Protein AF-A0A812R8C1-F1 (afdb_monomer)

Secondary structure (DSSP, 8-state):
----PPP--GGGTTSGGGTTS-----PPPP---PPPPPP-----PPPP-TT------------PPPHHHHHHHHHHHHH-TTGGG-SSS-SSHHHHHHHHHHHHHHHTSHHHHHHHHHH-GGGGGS-HHHHHHHHHHHHHHH-HHHHHHHHHH-GGGGGS-HHHHHHHHHHHHHHHHHHHHHHH-HHHHHHHHHHHHHHHHHHHHHHHHHTS-------------

Mean predicted aligned error: 15.89 Å

Organism: NCBI:txid878477

Solvent-accessible surface area (backbone atoms only — not comparable to full-atom values): 13822 Å² total; per-residue (Å²): 138,84,84,81,80,77,79,86,64,77,72,71,70,68,56,72,80,63,66,86,80,65,94,74,91,76,86,81,82,84,79,91,76,84,90,77,86,79,81,86,78,80,79,80,77,78,82,80,77,87,84,71,82,78,79,84,68,80,68,85,68,73,73,74,75,49,73,57,51,51,51,50,50,49,53,43,48,74,77,38,74,57,41,67,72,41,92,66,39,37,68,48,70,66,45,47,47,50,28,47,51,29,44,7,62,51,37,74,34,58,71,46,20,43,52,36,38,76,77,37,61,71,62,63,45,49,54,36,70,53,34,43,46,16,41,50,45,39,24,73,77,60,35,60,70,54,28,34,53,39,33,66,44,27,44,69,60,42,74,45,54,44,71,58,47,74,77,38,49,85,57,49,58,62,48,25,55,51,48,26,52,32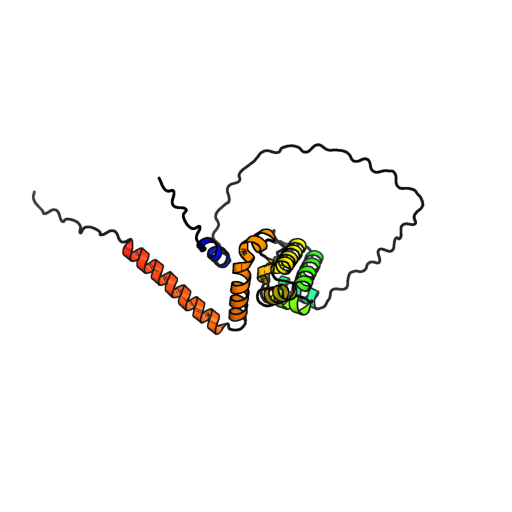,71,78,31,58,70,57,39,53,51,50,51,50,51,51,49,50,51,52,53,48,50,52,50,50,51,60,58,70,64,52,69,83,72,68,72,80,78,78,78,68,92,80,134

Sequence (225 aa):
MQRTRRPAGIAGLLVIVAVTIKGAGCGFSSLSGPAAGFGHERARWPPCRAGIPCRSSISEVTASWSEAERKALELLEEKQPAWRRSYLGPKTEEDVQETFRAIASAAGGEEQGLNAIERNLALMVFLPKQIAASSEALSAELGPDVALDVIRKNPGVLTVPPASIKENVGAIVPIANVVGFFADNPLFAQGLFAVLGLAVTYAVVVASWLERPSRSPPFLCSLAG

Foldseek 3Di:
DDDDDDPPDPVVPVVVVVPPPDDDDDDDDDDDDDDDDDDDDDDDDDDDDPDDPDPPPPPPCPVPQDPLLVVLVVVCCVVPVCQCVDPFADVDSVQSSLLLVLQQVLLVHSVLSSVLCVVPVCSRRDGSVLLNLQSVLLCVVPNNVLSNLLCSLHVCSSVDGSVVCVVQVVPSSVVSVVSSVCVVPVVVVVVVCVVVVVVVVVVVVVVVVVPPPPPDPPPPPDDDD

Structure (mmCIF, N/CA/C/O backbone):
data_AF-A0A812R8C1-F1
#
_entry.id   AF-A0A812R8C1-F1
#
loop_
_atom_site.group_PDB
_atom_site.id
_atom_site.type_symbol
_atom_site.label_atom_id
_atom_site.label_alt_id
_atom_site.label_comp_id
_atom_site.label_asym_id
_atom_site.label_entity_id
_atom_site.label_seq_id
_atom_site.pdbx_PDB_ins_code
_atom_site.Cartn_x
_atom_site.Cartn_y
_atom_site.Cartn_z
_atom_site.occupancy
_atom_site.B_iso_or_equiv
_atom_site.auth_seq_id
_atom_site.auth_comp_id
_atom_site.auth_asym_id
_atom_site.auth_atom_id
_atom_site.pdbx_PDB_model_num
ATOM 1 N N . MET A 1 1 ? 18.480 -12.452 -44.849 1.00 46.97 1 MET A N 1
ATOM 2 C CA . MET A 1 1 ? 18.849 -11.556 -43.729 1.00 46.97 1 MET A CA 1
ATOM 3 C C . MET A 1 1 ? 17.806 -11.689 -42.625 1.00 46.97 1 MET A C 1
ATOM 5 O O . MET A 1 1 ? 16.736 -11.107 -42.734 1.00 46.97 1 MET A O 1
ATOM 9 N N . GLN A 1 2 ? 18.064 -12.519 -41.613 1.00 40.53 2 GLN A N 1
ATOM 10 C CA . GLN A 1 2 ? 17.144 -12.735 -40.491 1.00 40.53 2 GLN A CA 1
ATOM 11 C C . GLN A 1 2 ? 17.448 -11.729 -39.373 1.00 40.53 2 GLN A C 1
ATOM 13 O O . GLN A 1 2 ? 18.561 -11.690 -38.856 1.00 40.53 2 GLN A O 1
ATOM 18 N N . ARG A 1 3 ? 16.464 -10.893 -39.014 1.00 42.97 3 ARG A N 1
ATOM 19 C CA . ARG A 1 3 ? 16.531 -10.020 -37.834 1.00 42.97 3 ARG A CA 1
ATOM 20 C C . ARG A 1 3 ? 16.150 -10.832 -36.599 1.00 42.97 3 ARG A C 1
ATOM 22 O O . ARG A 1 3 ? 14.978 -11.127 -36.382 1.00 42.97 3 ARG A O 1
ATOM 29 N N . THR A 1 4 ? 17.140 -11.167 -35.785 1.00 45.03 4 THR A N 1
ATOM 30 C CA . THR A 1 4 ? 16.961 -11.708 -34.435 1.00 45.03 4 THR A CA 1
ATOM 31 C C . THR A 1 4 ? 16.298 -10.659 -33.538 1.00 45.03 4 THR A C 1
ATOM 33 O O . THR A 1 4 ? 16.897 -9.622 -33.244 1.00 45.03 4 THR A O 1
ATOM 36 N N . ARG A 1 5 ? 15.056 -10.911 -33.104 1.00 45.88 5 ARG A N 1
ATOM 37 C CA . ARG A 1 5 ? 14.399 -10.144 -32.035 1.00 45.88 5 ARG A CA 1
ATOM 38 C C . ARG A 1 5 ? 15.080 -10.489 -30.708 1.00 45.88 5 ARG A C 1
ATOM 40 O O . ARG A 1 5 ? 15.114 -11.654 -30.325 1.00 45.88 5 ARG A O 1
ATOM 47 N N . ARG A 1 6 ? 15.640 -9.486 -30.027 1.00 42.09 6 ARG A N 1
ATOM 48 C CA . ARG A 1 6 ? 16.156 -9.637 -28.659 1.00 42.09 6 ARG A CA 1
ATOM 49 C C . ARG A 1 6 ? 14.970 -9.776 -27.691 1.00 42.09 6 ARG A C 1
ATOM 51 O O . ARG A 1 6 ? 14.030 -8.992 -27.821 1.00 42.09 6 ARG A O 1
ATOM 58 N N . PRO A 1 7 ? 14.995 -10.717 -26.735 1.00 44.78 7 PRO A N 1
ATOM 59 C CA . PRO A 1 7 ? 14.014 -10.743 -25.660 1.00 44.78 7 PRO A CA 1
ATOM 60 C C . PRO A 1 7 ? 14.230 -9.515 -24.767 1.00 44.78 7 PRO A C 1
ATOM 62 O O . PRO A 1 7 ? 15.323 -9.306 -24.239 1.00 44.78 7 PRO A O 1
ATOM 65 N N . ALA A 1 8 ? 13.198 -8.680 -24.631 1.00 45.84 8 ALA A N 1
ATOM 66 C CA . ALA A 1 8 ? 13.145 -7.645 -23.608 1.00 45.84 8 ALA A CA 1
ATOM 67 C C . ALA A 1 8 ? 13.080 -8.359 -22.252 1.00 45.84 8 ALA A C 1
ATOM 69 O O . ALA A 1 8 ? 12.063 -8.939 -21.881 1.00 45.84 8 ALA A O 1
ATOM 70 N N . GLY A 1 9 ? 14.233 -8.432 -21.593 1.00 39.22 9 GLY A N 1
ATOM 71 C CA . GLY A 1 9 ? 14.413 -9.165 -20.354 1.00 39.22 9 GLY A CA 1
ATOM 72 C C . GLY A 1 9 ? 13.639 -8.541 -19.198 1.00 39.22 9 GLY A C 1
ATOM 73 O O . GLY A 1 9 ? 13.629 -7.328 -19.007 1.00 39.22 9 GLY A O 1
ATOM 74 N N . ILE A 1 10 ? 13.105 -9.432 -18.371 1.00 46.28 10 ILE A N 1
ATOM 75 C CA . ILE A 1 10 ? 12.463 -9.268 -17.055 1.00 46.28 10 ILE A CA 1
ATOM 76 C C . ILE A 1 10 ? 13.321 -8.459 -16.041 1.00 46.28 10 ILE A C 1
ATOM 78 O O . ILE A 1 10 ? 12.876 -8.137 -14.943 1.00 46.28 10 ILE A O 1
ATOM 82 N N . ALA A 1 11 ? 14.533 -8.044 -16.419 1.00 39.81 11 ALA A N 1
ATOM 83 C CA . ALA A 1 11 ? 15.466 -7.265 -15.607 1.00 39.81 11 ALA A CA 1
ATOM 84 C C . ALA A 1 11 ? 14.960 -5.860 -15.211 1.00 39.81 11 ALA A C 1
ATOM 86 O O . ALA A 1 11 ? 15.475 -5.284 -14.258 1.00 39.81 11 ALA A O 1
ATOM 87 N N . GLY A 1 12 ? 13.948 -5.311 -15.893 1.00 37.03 12 GLY A N 1
ATOM 88 C CA . GLY A 1 12 ? 13.380 -4.001 -15.547 1.00 37.03 12 GLY A CA 1
ATOM 89 C C . GLY A 1 12 ? 12.518 -3.990 -14.278 1.00 37.03 12 GLY A C 1
ATOM 90 O O . GLY A 1 12 ? 12.415 -2.954 -13.626 1.00 37.03 12 GLY A O 1
ATOM 91 N N . LEU A 1 13 ? 11.924 -5.126 -13.889 1.00 39.66 13 LEU A N 1
ATOM 92 C CA . LEU A 1 13 ? 10.926 -5.149 -12.810 1.00 39.66 13 LEU A CA 1
ATOM 93 C C . LEU A 1 13 ? 11.549 -5.2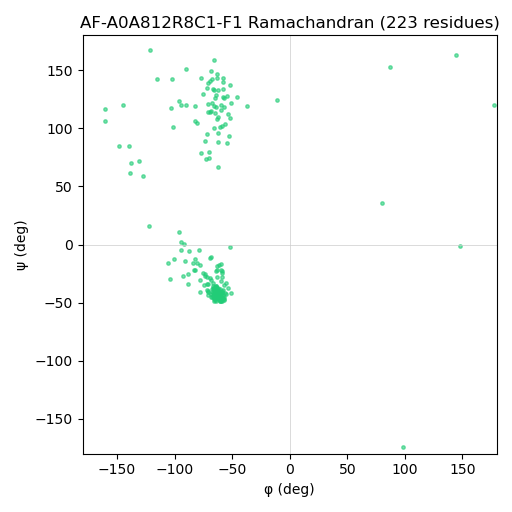08 -11.401 1.00 39.66 13 LEU A C 1
ATOM 95 O O . LEU A 1 13 ? 10.925 -4.798 -10.427 1.00 39.66 13 LEU A O 1
ATOM 99 N N . LEU A 1 14 ? 12.796 -5.674 -11.282 1.00 39.12 14 LEU A N 1
ATOM 100 C CA . LEU A 1 14 ? 13.490 -5.833 -9.995 1.00 39.12 14 LEU A CA 1
ATOM 101 C C . LEU A 1 14 ? 14.125 -4.536 -9.465 1.00 39.12 14 LEU A C 1
ATOM 103 O O . LEU A 1 14 ? 14.490 -4.469 -8.295 1.00 39.12 14 LEU A O 1
ATOM 107 N N . VAL A 1 15 ? 14.228 -3.488 -10.288 1.00 39.44 15 VAL A N 1
ATOM 108 C CA . VAL A 1 15 ? 14.885 -2.229 -9.892 1.00 39.44 15 VAL A CA 1
ATOM 109 C C . VAL A 1 15 ? 13.951 -1.306 -9.096 1.00 39.44 15 VAL A C 1
ATOM 111 O O . VAL A 1 15 ? 14.429 -0.504 -8.302 1.00 39.44 15 VAL A O 1
ATOM 114 N N . ILE A 1 16 ? 12.626 -1.447 -9.207 1.00 39.81 16 ILE A N 1
ATOM 115 C CA . ILE A 1 16 ? 11.689 -0.528 -8.531 1.00 39.81 16 ILE A CA 1
ATOM 116 C C . ILE A 1 16 ? 11.592 -0.801 -7.016 1.00 39.81 16 ILE A C 1
ATOM 118 O O . ILE A 1 16 ? 11.346 0.120 -6.243 1.00 39.81 16 ILE A O 1
ATOM 122 N N . VAL A 1 17 ? 11.891 -2.020 -6.554 1.00 41.59 17 VAL A N 1
ATOM 123 C CA . VAL A 1 17 ? 11.844 -2.360 -5.115 1.00 41.59 17 VAL A CA 1
ATOM 124 C C . VAL A 1 17 ? 13.106 -1.904 -4.358 1.00 41.59 17 VAL A C 1
ATOM 126 O O . VAL A 1 17 ? 13.082 -1.780 -3.138 1.00 41.59 17 VAL A O 1
ATOM 129 N N . ALA A 1 18 ? 14.201 -1.574 -5.053 1.00 36.69 18 ALA A N 1
ATOM 130 C CA . ALA A 1 18 ? 15.478 -1.221 -4.419 1.00 36.69 18 ALA A CA 1
ATOM 131 C C . ALA A 1 18 ? 15.712 0.294 -4.207 1.00 36.69 18 ALA A C 1
ATOM 133 O O . ALA A 1 18 ? 16.715 0.672 -3.603 1.00 36.69 18 ALA A O 1
ATOM 134 N N . VAL A 1 19 ? 14.823 1.181 -4.676 1.00 35.81 19 VAL A N 1
ATOM 135 C CA . VAL A 1 19 ? 15.092 2.640 -4.725 1.00 35.81 19 VAL A CA 1
ATOM 136 C C . VAL A 1 19 ? 14.573 3.428 -3.507 1.00 35.81 19 VAL A C 1
ATOM 138 O O . VAL A 1 19 ? 14.793 4.630 -3.412 1.00 35.81 19 VAL A O 1
ATOM 141 N N . THR A 1 20 ? 13.980 2.795 -2.492 1.00 39.47 20 THR A N 1
ATOM 142 C CA . THR A 1 20 ? 13.578 3.508 -1.256 1.00 39.47 20 THR A CA 1
ATOM 143 C C . THR A 1 20 ? 14.632 3.512 -0.144 1.00 39.47 20 THR A C 1
ATOM 145 O O . THR A 1 20 ? 14.412 4.142 0.888 1.00 39.47 20 THR A O 1
ATOM 148 N N . ILE A 1 21 ? 15.812 2.907 -0.345 1.00 42.72 21 ILE A N 1
ATOM 149 C CA . ILE A 1 21 ? 16.896 2.901 0.658 1.00 42.72 21 ILE A CA 1
ATOM 150 C C . ILE A 1 21 ? 18.220 3.398 0.059 1.00 42.72 21 ILE A C 1
ATOM 152 O O . ILE A 1 21 ? 19.219 2.687 0.050 1.00 42.72 21 ILE A O 1
ATOM 156 N N . LYS A 1 22 ? 18.247 4.633 -0.454 1.00 35.09 22 LYS A N 1
ATOM 157 C CA . LYS A 1 22 ? 19.387 5.566 -0.312 1.00 35.09 22 LYS A CA 1
ATOM 158 C C . LYS A 1 22 ? 19.109 6.857 -1.065 1.00 35.09 22 LYS A C 1
ATOM 160 O O . LYS A 1 22 ? 18.990 6.863 -2.285 1.00 35.09 22 LYS A O 1
ATOM 165 N N . GLY A 1 23 ? 19.092 7.965 -0.331 1.00 43.88 23 GLY A N 1
ATOM 166 C CA . GLY A 1 23 ? 19.229 9.283 -0.927 1.00 43.88 23 GLY A CA 1
ATOM 167 C C . GLY A 1 23 ? 20.541 9.393 -1.704 1.00 43.88 23 GLY A C 1
ATOM 168 O O . GLY A 1 23 ? 21.614 9.130 -1.167 1.00 43.88 23 GLY A O 1
ATOM 169 N N . ALA A 1 24 ? 20.438 9.798 -2.962 1.00 35.78 24 ALA A N 1
ATOM 170 C CA . ALA A 1 24 ? 21.477 10.489 -3.710 1.00 35.78 24 ALA A CA 1
ATOM 171 C C . ALA A 1 24 ? 20.779 11.169 -4.890 1.00 35.78 24 ALA A C 1
ATOM 173 O O . ALA A 1 24 ? 20.137 10.512 -5.707 1.00 35.78 24 ALA A O 1
ATOM 174 N N . GLY A 1 25 ? 20.834 12.498 -4.920 1.00 44.50 25 GLY A N 1
ATOM 175 C CA . GLY A 1 25 ? 20.201 13.289 -5.959 1.00 44.50 25 GLY A CA 1
ATOM 176 C C . GLY A 1 25 ? 20.786 13.004 -7.338 1.00 44.50 25 GLY A C 1
ATOM 177 O O . GLY A 1 25 ? 21.983 12.782 -7.486 1.00 44.50 25 GLY A O 1
ATOM 178 N N . CYS A 1 26 ? 19.925 13.084 -8.344 1.00 35.12 26 CYS A N 1
ATOM 179 C CA . CYS A 1 26 ? 20.290 13.422 -9.712 1.00 35.12 26 CYS A CA 1
ATOM 180 C C . CYS A 1 26 ? 19.130 14.239 -10.288 1.00 35.12 26 CYS A C 1
ATOM 182 O O . CYS A 1 26 ? 17.982 13.796 -10.292 1.00 35.12 26 CYS A O 1
ATOM 184 N N . GLY A 1 27 ? 19.438 15.475 -10.683 1.00 36.31 27 GLY A N 1
ATOM 185 C CA . GLY A 1 27 ? 18.482 16.433 -11.217 1.00 36.31 27 GLY A CA 1
ATOM 186 C C . GLY A 1 27 ? 17.912 15.973 -12.554 1.00 36.31 27 GLY A C 1
ATOM 187 O O . GLY A 1 27 ? 18.648 15.567 -13.451 1.00 36.31 27 GLY A O 1
ATOM 188 N N . PHE A 1 28 ? 16.592 16.065 -12.678 1.00 36.72 28 PHE A N 1
ATOM 189 C CA . PHE A 1 28 ? 15.897 15.885 -13.942 1.00 36.72 28 PHE A CA 1
ATOM 190 C C . PHE A 1 28 ? 15.953 17.194 -14.732 1.00 36.72 28 PHE A C 1
ATOM 192 O O . PHE A 1 28 ? 15.478 18.236 -14.278 1.00 36.72 28 PHE A O 1
ATOM 199 N N . SER A 1 29 ? 16.565 17.139 -15.912 1.00 33.97 29 SER A N 1
ATOM 200 C CA . SER A 1 29 ? 16.580 18.232 -16.876 1.00 33.97 29 SER A CA 1
ATOM 201 C C . SER A 1 29 ? 15.166 18.510 -17.387 1.00 33.97 29 SER A C 1
ATOM 203 O O . SER A 1 29 ? 14.476 17.617 -17.875 1.00 33.97 29 SER A O 1
ATOM 205 N N . SER A 1 30 ? 14.760 19.773 -17.270 1.00 36.16 30 SER A N 1
ATOM 206 C CA . SER A 1 30 ? 13.519 20.321 -17.811 1.00 36.16 30 SER A CA 1
ATOM 207 C C . SER A 1 30 ? 13.547 20.288 -19.342 1.00 36.16 30 SER A C 1
ATOM 209 O O . SER A 1 30 ? 14.409 20.913 -19.961 1.00 36.16 30 SER A O 1
ATOM 211 N N . LEU A 1 31 ? 12.606 19.562 -19.948 1.00 39.97 31 LEU A N 1
ATOM 212 C CA . LEU A 1 31 ? 12.279 19.656 -21.368 1.00 39.97 31 LEU A CA 1
ATOM 213 C C . LEU A 1 31 ? 11.010 20.496 -21.510 1.00 39.97 31 LEU A C 1
ATOM 215 O O . LEU A 1 31 ? 9.895 20.033 -21.279 1.00 39.97 31 LEU A O 1
ATOM 219 N N . SER A 1 32 ? 11.217 21.755 -21.880 1.00 45.50 32 SER A N 1
ATOM 220 C CA . SER A 1 32 ? 10.190 22.718 -22.259 1.00 45.50 32 SER A CA 1
ATOM 221 C C . SER A 1 32 ? 9.599 22.329 -23.619 1.00 45.50 32 SER A C 1
ATOM 223 O O . SER A 1 32 ? 10.294 22.378 -24.633 1.00 45.50 32 SER A O 1
ATOM 225 N N . GLY A 1 33 ? 8.318 21.959 -23.647 1.00 36.09 33 GLY A N 1
ATOM 226 C CA . GLY A 1 33 ? 7.522 21.769 -24.865 1.00 36.09 33 GLY A CA 1
ATOM 227 C C . GLY A 1 33 ? 6.381 22.796 -24.942 1.00 36.09 33 GLY A C 1
ATOM 228 O O . GLY A 1 33 ? 5.830 23.147 -23.898 1.00 36.09 33 GLY A O 1
ATOM 229 N N . PRO A 1 34 ? 6.047 23.320 -26.138 1.00 46.91 34 PRO A N 1
ATOM 230 C CA . PRO A 1 34 ? 5.280 24.554 -26.300 1.00 46.91 34 PRO A CA 1
ATOM 231 C C . PRO A 1 34 ? 3.775 24.397 -26.051 1.00 46.91 34 PRO A C 1
ATOM 233 O O . PRO A 1 34 ? 3.146 23.412 -26.433 1.00 46.91 34 PRO A O 1
ATOM 236 N N . ALA A 1 35 ? 3.209 25.446 -25.454 1.00 48.06 35 ALA A N 1
ATOM 237 C CA . ALA A 1 35 ? 1.788 25.647 -25.228 1.00 48.06 35 ALA A CA 1
ATOM 238 C C . ALA A 1 35 ? 1.017 25.769 -26.555 1.00 48.06 35 ALA A C 1
ATOM 240 O O . ALA A 1 35 ? 1.223 26.713 -27.318 1.00 48.06 35 ALA A O 1
ATOM 241 N N . ALA A 1 36 ? 0.090 24.840 -26.794 1.00 45.22 36 ALA A N 1
ATOM 242 C CA . ALA A 1 36 ? -0.957 24.970 -27.801 1.00 45.22 36 ALA A CA 1
ATOM 243 C C . ALA A 1 36 ? -2.272 25.317 -27.089 1.00 45.22 36 ALA A C 1
ATOM 245 O O . ALA A 1 36 ? -2.746 24.578 -26.226 1.00 45.22 36 ALA A O 1
ATOM 246 N N . GLY A 1 37 ? -2.803 26.498 -27.410 1.00 48.97 37 GLY A N 1
ATOM 247 C CA . GLY A 1 37 ? -3.972 27.088 -26.773 1.00 48.97 37 GLY A CA 1
ATOM 248 C C . GLY A 1 37 ? -5.259 26.315 -27.044 1.00 48.97 37 GLY A C 1
ATOM 249 O O . GLY A 1 37 ? -5.574 25.987 -28.186 1.00 48.97 37 GLY A O 1
ATOM 250 N N . PHE A 1 38 ? -6.027 26.089 -25.981 1.00 43.53 38 PHE A N 1
ATOM 251 C CA . PHE A 1 38 ? -7.409 25.637 -26.065 1.00 43.53 38 PHE A CA 1
ATOM 252 C C . PHE A 1 38 ? -8.351 26.835 -25.960 1.00 43.53 38 PHE A C 1
ATOM 254 O O . PHE A 1 38 ? -8.288 27.628 -25.019 1.00 43.53 38 PHE A O 1
ATOM 261 N N . GLY A 1 39 ? -9.196 26.971 -26.981 1.00 43.31 39 GLY A N 1
ATOM 262 C CA . GLY A 1 39 ? -10.194 28.019 -27.114 1.00 43.31 39 GLY A CA 1
ATOM 263 C C . GLY A 1 39 ? -11.240 27.965 -26.005 1.00 43.31 39 GLY A C 1
ATOM 264 O O . GLY A 1 39 ? -11.798 26.919 -25.683 1.00 43.31 39 GLY A O 1
ATOM 265 N N . HIS A 1 40 ? -11.510 29.135 -25.437 1.00 45.03 40 HIS A N 1
ATOM 266 C CA . HIS A 1 40 ? -12.571 29.375 -24.471 1.00 45.03 40 HIS A CA 1
ATOM 267 C C . HIS A 1 40 ? -13.939 29.360 -25.177 1.00 45.03 40 HIS A C 1
ATOM 269 O O . HIS A 1 40 ? -14.444 30.399 -25.608 1.00 45.03 40 HIS A O 1
ATOM 275 N N . GLU A 1 41 ? -14.567 28.190 -25.275 1.00 47.06 41 GLU A N 1
ATOM 276 C CA . GLU A 1 41 ? -15.988 28.088 -25.610 1.00 47.06 41 GLU A CA 1
ATOM 277 C C . GLU A 1 41 ? -16.820 28.360 -24.349 1.00 47.06 41 GLU A C 1
ATOM 279 O O . GLU A 1 41 ? -16.887 27.569 -23.408 1.00 47.06 41 GLU A O 1
ATOM 284 N N . ARG A 1 42 ? -17.413 29.557 -24.292 1.00 44.12 42 ARG A N 1
ATOM 285 C CA . ARG A 1 42 ? -18.317 29.979 -23.218 1.00 44.12 42 ARG A CA 1
ATOM 286 C C . ARG A 1 42 ? -19.640 29.224 -23.349 1.00 44.12 42 ARG A C 1
ATOM 288 O O . ARG A 1 42 ? -20.539 29.675 -24.058 1.00 44.12 42 ARG A O 1
ATOM 295 N N . ALA A 1 43 ? -19.783 28.118 -22.627 1.00 49.12 43 ALA A N 1
ATOM 296 C CA . ALA A 1 43 ? -21.083 27.502 -22.395 1.00 49.12 43 ALA A CA 1
ATOM 297 C C . ALA A 1 43 ? -21.971 28.476 -21.594 1.00 49.12 43 ALA A C 1
ATOM 299 O O . ALA A 1 43 ? -21.732 28.748 -20.416 1.00 49.12 43 ALA A O 1
ATOM 300 N N . ARG A 1 44 ? -22.982 29.049 -22.258 1.00 47.97 44 ARG A N 1
ATOM 301 C CA . ARG A 1 44 ? -24.066 29.791 -21.604 1.00 47.97 44 ARG A CA 1
ATOM 302 C C . ARG A 1 44 ? -24.929 28.795 -20.836 1.00 47.97 44 ARG A C 1
ATOM 304 O O . ARG A 1 44 ? -25.607 27.972 -21.443 1.00 47.97 44 ARG A O 1
ATOM 311 N N . TRP A 1 45 ? -24.924 28.902 -19.514 1.00 54.19 45 TRP A N 1
ATOM 312 C CA . TRP A 1 45 ? -25.885 28.211 -18.662 1.00 54.19 45 TRP A CA 1
ATOM 313 C C . TRP A 1 45 ? -27.280 28.838 -18.823 1.00 54.19 45 TRP A C 1
ATOM 315 O O . TRP A 1 45 ? -27.385 30.066 -18.910 1.00 54.19 45 TRP A O 1
ATOM 325 N N . PRO A 1 46 ? -28.357 28.035 -18.872 1.00 62.66 46 PRO A N 1
ATOM 326 C CA . PRO A 1 46 ? -29.715 28.561 -18.857 1.00 62.66 46 PRO A CA 1
ATOM 327 C C . PRO A 1 46 ? -30.036 29.192 -17.488 1.00 62.66 46 PRO A C 1
ATOM 329 O O . PRO A 1 46 ? -29.510 28.745 -16.466 1.00 62.66 46 PRO A O 1
ATOM 332 N N . PRO A 1 47 ? -30.898 30.225 -17.437 1.00 60.12 47 PRO A N 1
ATOM 333 C CA . PRO A 1 47 ? -31.291 30.857 -16.184 1.00 60.12 47 PRO A CA 1
ATOM 334 C C . PRO A 1 47 ? -32.058 29.869 -15.296 1.00 60.12 47 PRO A C 1
ATOM 336 O O . PRO A 1 47 ? -33.031 29.246 -15.726 1.00 60.12 47 PRO A O 1
ATOM 339 N N . CYS A 1 48 ? -31.616 29.740 -14.045 1.00 48.34 48 CYS A N 1
ATOM 340 C CA . CYS A 1 48 ? -32.276 28.935 -13.025 1.00 48.34 48 CYS A CA 1
ATOM 341 C C . CYS A 1 48 ? -33.728 29.396 -12.835 1.00 48.34 48 CYS A C 1
ATOM 343 O O . CYS A 1 48 ? -34.003 30.571 -12.587 1.00 48.34 48 CYS A O 1
ATOM 345 N N . ARG A 1 49 ? -34.665 28.452 -12.948 1.00 52.78 49 ARG A N 1
ATOM 346 C CA . ARG A 1 49 ? -36.097 28.670 -12.729 1.00 52.78 49 ARG A CA 1
ATOM 347 C C . ARG A 1 49 ? -36.329 28.952 -11.241 1.00 52.78 49 ARG A C 1
ATOM 349 O O . ARG A 1 49 ? -36.094 28.084 -10.403 1.00 52.78 49 ARG A O 1
ATOM 356 N N . ALA A 1 50 ? -36.775 30.164 -10.921 1.00 56.62 50 ALA A N 1
ATOM 357 C CA . ALA A 1 50 ? -37.192 30.546 -9.577 1.00 56.62 50 ALA A CA 1
ATOM 358 C C . ALA A 1 50 ? -38.359 29.652 -9.123 1.00 56.62 50 ALA A C 1
ATOM 360 O O . ALA A 1 50 ? -39.396 29.623 -9.784 1.00 56.62 50 ALA A O 1
ATOM 361 N N . GLY A 1 51 ? -38.188 28.907 -8.025 1.00 58.16 51 GLY A N 1
ATOM 362 C CA . GLY A 1 51 ? -39.305 28.187 -7.400 1.00 58.16 51 GLY A CA 1
ATOM 363 C C . GLY A 1 51 ? -39.000 26.865 -6.695 1.00 58.16 51 GLY A C 1
ATOM 364 O O . GLY A 1 51 ? -39.926 26.284 -6.141 1.00 58.16 51 GLY A O 1
ATOM 365 N N . ILE A 1 52 ? -37.757 26.374 -6.673 1.00 56.06 52 ILE A N 1
ATOM 366 C CA . ILE A 1 52 ? -37.415 25.197 -5.859 1.00 56.06 52 ILE A CA 1
ATOM 367 C C . ILE A 1 52 ? -36.866 25.694 -4.517 1.00 56.06 52 ILE A C 1
ATOM 369 O O . ILE A 1 52 ? -35.873 26.425 -4.528 1.00 56.06 52 ILE A O 1
ATOM 373 N N . PRO A 1 53 ? -37.480 25.346 -3.369 1.00 47.38 53 PRO A N 1
ATOM 374 C CA . PRO A 1 53 ? -36.917 25.682 -2.073 1.00 47.38 53 PRO A CA 1
ATOM 375 C C . PRO A 1 53 ? -35.536 25.038 -1.974 1.00 47.38 53 PRO A C 1
ATOM 377 O O . PRO A 1 53 ? -35.401 23.814 -2.017 1.00 47.38 53 PRO A O 1
ATOM 380 N N . CYS A 1 54 ? -34.505 25.879 -1.874 1.00 47.00 54 CYS A N 1
ATOM 381 C CA . CYS A 1 54 ? -33.171 25.458 -1.490 1.00 47.00 54 CYS A CA 1
ATOM 382 C C . CYS A 1 54 ? -33.314 24.669 -0.192 1.00 47.00 54 CYS A C 1
ATOM 384 O O . CYS A 1 54 ? -33.640 25.234 0.851 1.00 47.00 54 CYS A O 1
ATOM 386 N N . ARG A 1 55 ? -33.114 23.352 -0.259 1.00 44.44 55 ARG A N 1
ATOM 387 C CA . ARG A 1 55 ? -33.001 22.502 0.921 1.00 44.44 55 ARG A CA 1
ATOM 388 C C . ARG A 1 55 ? -31.649 22.799 1.564 1.00 44.44 55 ARG A C 1
ATOM 390 O O . ARG A 1 55 ? -30.701 22.032 1.447 1.00 44.44 55 ARG A O 1
ATOM 397 N N . SER A 1 56 ? -31.564 23.959 2.204 1.00 49.19 56 SER A N 1
ATOM 398 C CA . SER A 1 56 ? -30.531 24.341 3.156 1.00 49.19 56 SER A CA 1
ATOM 399 C C . SER A 1 56 ? -30.733 23.521 4.425 1.00 49.19 56 SER A C 1
ATOM 401 O O . SER A 1 56 ? -31.228 23.982 5.445 1.00 49.19 56 SER A O 1
ATOM 403 N N . SER A 1 57 ? -30.364 22.254 4.317 1.00 47.78 57 SER A N 1
ATOM 404 C CA . SER A 1 57 ? -29.981 21.417 5.439 1.00 47.78 57 SER A CA 1
ATOM 405 C C . SER A 1 57 ? -28.780 20.604 4.972 1.00 47.78 57 SER A C 1
ATOM 407 O O . SER A 1 57 ? -28.833 19.378 4.871 1.00 47.78 57 SER A O 1
ATOM 409 N N . ILE A 1 58 ? -27.698 21.311 4.626 1.00 51.56 58 ILE A N 1
ATOM 410 C CA . ILE A 1 58 ? -26.357 20.754 4.795 1.00 51.56 58 ILE A CA 1
ATOM 411 C C . ILE 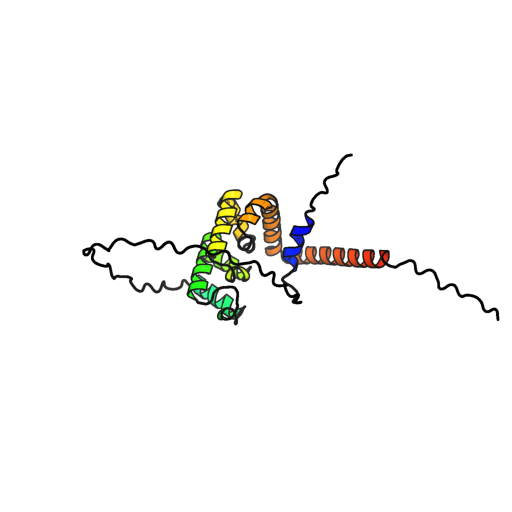A 1 58 ? -26.191 20.732 6.307 1.00 51.56 58 ILE A C 1
ATOM 413 O O . ILE A 1 58 ? -25.699 21.676 6.915 1.00 51.56 58 ILE A O 1
ATOM 417 N N . SER A 1 59 ? -26.782 19.711 6.921 1.00 45.03 59 SER A N 1
ATOM 418 C CA . SER A 1 59 ? -26.470 19.343 8.281 1.00 45.03 59 SER A CA 1
ATOM 419 C C . SER A 1 59 ? -24.960 19.234 8.312 1.00 45.03 59 SER A C 1
ATOM 421 O O . SER A 1 59 ? -24.374 18.506 7.509 1.00 45.03 59 SER A O 1
ATOM 423 N N . GLU A 1 60 ? -24.366 20.028 9.185 1.00 45.25 60 GLU A N 1
ATOM 424 C CA . GLU A 1 60 ? -22.971 20.033 9.580 1.00 45.25 60 GLU A CA 1
ATOM 425 C C . GLU A 1 60 ? -22.669 18.670 10.221 1.00 45.25 60 GLU A C 1
ATOM 427 O O . GLU A 1 60 ? -22.495 18.521 11.424 1.00 45.25 60 GLU A O 1
ATOM 432 N N . VAL A 1 61 ? -22.719 17.618 9.404 1.00 47.78 61 VAL A N 1
ATOM 433 C CA . VAL A 1 61 ? -22.181 16.307 9.712 1.00 47.78 61 VAL A CA 1
ATOM 434 C C . VAL A 1 61 ? -20.693 16.497 9.508 1.00 47.78 61 VAL A C 1
ATOM 436 O O . VAL A 1 61 ? -20.132 16.157 8.470 1.00 47.78 61 VAL A O 1
ATOM 439 N N . THR A 1 62 ? -20.057 17.104 10.506 1.00 51.81 62 THR A N 1
ATOM 440 C CA . THR A 1 62 ? -18.689 16.746 10.844 1.00 51.81 62 THR A CA 1
ATOM 441 C C . THR A 1 62 ? -18.726 15.235 11.015 1.00 51.81 62 THR A C 1
ATOM 443 O O . THR A 1 62 ? -19.180 14.724 12.037 1.00 51.81 62 THR A O 1
ATOM 446 N N . ALA A 1 63 ? -18.428 14.508 9.933 1.00 62.00 63 ALA A N 1
ATOM 447 C CA . ALA A 1 63 ? -18.452 13.058 9.916 1.00 62.00 63 ALA A CA 1
ATOM 448 C C . ALA A 1 63 ? -17.521 12.620 11.037 1.00 62.00 63 ALA A C 1
ATOM 450 O O . ALA A 1 63 ? -16.306 12.802 10.950 1.00 62.00 63 ALA A O 1
ATOM 451 N N . SER A 1 64 ? -18.125 12.182 12.141 1.00 87.00 64 SER A N 1
ATOM 452 C CA . SER A 1 64 ? -17.415 11.888 13.370 1.00 87.00 64 SER A CA 1
ATOM 453 C C . SER A 1 64 ? -16.353 10.861 13.032 1.00 87.00 64 SER A C 1
ATOM 455 O O . SER A 1 64 ? -16.693 9.777 12.560 1.00 87.00 64 SER A O 1
ATOM 457 N N . TRP A 1 65 ? -15.092 11.233 13.228 1.00 93.88 65 TRP A N 1
ATOM 458 C CA . TRP A 1 65 ? -13.966 10.377 12.897 1.00 93.88 65 TRP A CA 1
ATOM 459 C C . TRP A 1 65 ? -14.111 9.023 13.578 1.00 93.88 65 TRP A C 1
ATOM 461 O O . TRP A 1 65 ? -14.289 8.986 14.805 1.00 93.88 65 TRP A O 1
ATOM 471 N N . SER A 1 66 ? -14.005 7.947 12.798 1.00 95.81 66 SER A N 1
ATOM 472 C CA . SER A 1 66 ? -13.953 6.595 13.345 1.00 95.81 66 SER A CA 1
ATOM 473 C C . SER A 1 66 ? -12.673 6.409 14.166 1.00 95.81 66 SER A C 1
ATOM 475 O O . SER A 1 66 ? -11.697 7.151 14.028 1.00 95.81 66 SER A O 1
ATOM 477 N N . GLU A 1 67 ? -12.667 5.430 15.068 1.00 96.88 67 GLU A N 1
ATOM 478 C CA . GLU A 1 67 ? -11.480 5.126 15.873 1.00 96.88 67 GLU A CA 1
ATOM 479 C C . GLU A 1 67 ? -10.287 4.728 14.988 1.00 96.88 67 GLU A C 1
ATOM 481 O O . GLU A 1 67 ? -9.162 5.173 15.221 1.00 96.88 67 GLU A O 1
ATOM 486 N N . ALA A 1 68 ? -10.541 3.970 13.916 1.00 97.75 68 ALA A N 1
ATOM 487 C CA . ALA A 1 68 ? -9.514 3.566 12.964 1.00 97.75 68 ALA A CA 1
ATOM 488 C C . ALA A 1 68 ? -8.966 4.757 12.161 1.00 97.75 68 ALA A C 1
ATOM 490 O O . ALA A 1 68 ? -7.756 4.842 11.955 1.00 97.75 68 ALA A O 1
ATOM 491 N N . GLU A 1 69 ? -9.823 5.712 11.777 1.00 97.75 69 GLU A N 1
ATOM 492 C CA . GLU A 1 69 ? -9.399 6.959 11.125 1.00 97.75 69 GLU A CA 1
ATOM 493 C C . GLU A 1 69 ? -8.461 7.771 12.031 1.00 97.75 69 GLU A C 1
ATOM 495 O O . GLU A 1 69 ? -7.405 8.226 11.586 1.00 97.75 69 GLU A O 1
ATOM 500 N N . ARG A 1 70 ? -8.796 7.906 13.323 1.00 97.75 70 ARG A N 1
ATOM 501 C CA . ARG A 1 70 ? -7.942 8.615 14.296 1.00 97.75 70 ARG A CA 1
ATOM 502 C C . ARG A 1 70 ? -6.596 7.928 14.463 1.00 97.75 70 ARG A C 1
ATOM 504 O O . ARG A 1 70 ? -5.570 8.600 14.459 1.00 97.75 70 ARG A O 1
ATOM 511 N N . LYS A 1 71 ? -6.592 6.598 14.560 1.00 98.12 71 LYS A N 1
ATOM 512 C CA . LYS A 1 71 ? -5.359 5.820 14.697 1.00 98.12 71 LYS A CA 1
ATOM 513 C C . LYS A 1 71 ? -4.489 5.894 13.436 1.00 98.12 71 LYS A C 1
ATOM 515 O O . LYS A 1 71 ? -3.268 5.957 13.538 1.00 98.12 71 LYS A O 1
ATOM 520 N N . ALA A 1 72 ? -5.089 5.947 12.246 1.00 97.75 72 ALA A N 1
ATOM 521 C CA . ALA A 1 72 ? -4.349 6.170 11.004 1.00 97.75 72 ALA A CA 1
ATOM 522 C C . ALA A 1 72 ? -3.682 7.558 10.966 1.00 97.75 72 ALA A C 1
ATOM 524 O O . ALA A 1 72 ? -2.527 7.670 10.551 1.00 97.75 72 ALA A O 1
ATOM 525 N N . LEU A 1 73 ? -4.378 8.602 11.435 1.00 97.62 73 LEU A N 1
ATOM 526 C CA . LEU A 1 73 ? -3.801 9.941 11.585 1.00 97.62 73 LEU A CA 1
ATOM 527 C C . LEU A 1 73 ? -2.663 9.955 12.614 1.00 97.62 73 LEU A C 1
ATOM 529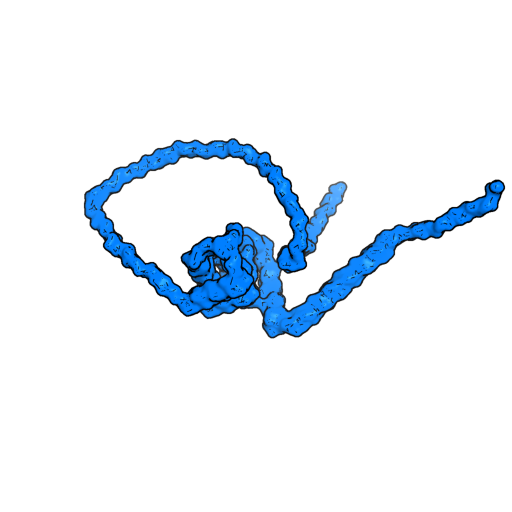 O O . LEU A 1 73 ? -1.598 10.491 12.320 1.00 97.62 73 LEU A O 1
ATOM 533 N N . GLU A 1 74 ? -2.854 9.323 13.773 1.00 97.62 74 GLU A N 1
ATOM 534 C CA . GLU A 1 74 ? -1.827 9.207 14.815 1.00 97.62 74 GLU A CA 1
ATOM 535 C C . GLU A 1 74 ? -0.558 8.523 14.284 1.00 97.62 74 GLU A C 1
ATOM 537 O O . GLU A 1 74 ? 0.543 9.047 14.448 1.00 97.62 74 GLU A O 1
ATOM 542 N N . LEU A 1 75 ? -0.702 7.409 13.555 1.00 97.38 75 LEU A N 1
ATOM 543 C CA . LEU A 1 75 ? 0.419 6.726 12.901 1.00 97.38 75 LEU A CA 1
ATOM 544 C C . LEU A 1 75 ? 1.150 7.638 11.908 1.00 97.38 75 LEU A C 1
ATOM 546 O O . LEU A 1 75 ? 2.381 7.618 11.831 1.00 97.38 75 LEU A O 1
ATOM 550 N N . LEU A 1 76 ? 0.411 8.443 11.141 1.00 96.69 76 LEU A N 1
ATOM 551 C CA . LEU A 1 76 ? 1.005 9.377 10.190 1.00 96.69 76 LEU A CA 1
ATOM 552 C C . LEU A 1 76 ? 1.764 10.505 10.904 1.00 96.69 76 LEU A C 1
ATOM 554 O O . LEU A 1 76 ? 2.862 10.864 10.477 1.00 96.69 76 LEU A O 1
ATOM 558 N N . GLU A 1 77 ? 1.228 11.036 12.002 1.00 96.88 77 GLU A N 1
ATOM 559 C CA . GLU A 1 77 ? 1.893 12.055 12.821 1.00 96.88 77 GLU A CA 1
ATOM 560 C C . GLU A 1 77 ? 3.150 11.519 13.516 1.00 96.88 77 GLU A C 1
ATOM 562 O O . GLU A 1 77 ? 4.184 12.191 13.505 1.00 96.88 77 GLU A O 1
ATOM 567 N N . GLU A 1 78 ? 3.091 10.299 14.053 1.00 97.38 78 GLU A N 1
ATOM 568 C CA . GLU A 1 78 ? 4.212 9.646 14.731 1.00 97.38 78 GLU A CA 1
ATOM 569 C C . GLU A 1 78 ? 5.361 9.347 13.757 1.00 97.38 78 GLU A C 1
ATOM 571 O O . GLU A 1 78 ? 6.527 9.642 14.030 1.00 97.38 78 GLU A O 1
ATOM 576 N N . LYS A 1 79 ? 5.047 8.748 12.603 1.00 96.38 79 LYS A N 1
ATOM 577 C CA . LYS A 1 79 ? 6.063 8.262 11.659 1.00 96.38 79 LYS A CA 1
ATOM 578 C C . LYS A 1 79 ? 6.503 9.317 10.645 1.00 96.38 79 LYS A C 1
ATOM 580 O O . LYS A 1 79 ? 7.613 9.222 10.119 1.00 96.38 79 LYS A O 1
ATOM 585 N N . GLN A 1 80 ? 5.661 10.305 10.341 1.00 94.75 80 GLN A N 1
ATOM 586 C CA . GLN A 1 80 ? 5.937 11.364 9.367 1.00 94.75 80 GLN A CA 1
ATOM 587 C C . GLN A 1 80 ? 5.478 12.738 9.883 1.00 94.75 80 GLN A C 1
ATOM 589 O O . GLN A 1 80 ? 4.589 13.350 9.298 1.00 94.75 80 GLN A O 1
ATOM 594 N N . PRO A 1 81 ? 6.136 13.328 10.896 1.00 94.19 81 PRO A N 1
ATOM 595 C CA . PRO A 1 81 ? 5.697 14.591 11.509 1.00 94.19 81 PRO A CA 1
ATOM 596 C C . PRO A 1 81 ? 5.638 15.784 10.533 1.00 94.19 81 PRO A C 1
ATOM 598 O O . PRO A 1 81 ? 5.011 16.805 10.810 1.00 94.19 81 PRO A O 1
ATOM 601 N N . ALA A 1 82 ? 6.290 15.672 9.371 1.00 94.00 82 ALA A N 1
ATOM 602 C CA . ALA A 1 82 ? 6.277 16.672 8.310 1.00 94.00 82 ALA A CA 1
ATOM 603 C C . ALA A 1 82 ? 5.242 16.400 7.199 1.00 94.00 82 ALA A C 1
ATOM 605 O O . ALA A 1 82 ? 5.297 17.080 6.174 1.00 94.00 82 ALA A O 1
ATOM 606 N N . TRP A 1 83 ? 4.306 15.455 7.363 1.00 94.62 83 TRP A N 1
ATOM 607 C CA . TRP A 1 83 ? 3.352 15.066 6.312 1.00 94.62 83 TRP A CA 1
ATOM 608 C C . TRP A 1 83 ? 2.548 16.262 5.776 1.00 94.62 83 TRP A C 1
ATOM 610 O O . TRP A 1 83 ? 2.497 16.461 4.566 1.00 94.62 83 TRP A O 1
ATOM 620 N N . ARG A 1 84 ? 2.084 17.164 6.657 1.00 95.12 84 ARG A N 1
ATOM 621 C CA . ARG A 1 84 ? 1.375 18.407 6.277 1.00 95.12 84 ARG A CA 1
ATOM 622 C C . ARG A 1 84 ? 2.202 19.336 5.370 1.00 95.12 84 ARG A C 1
ATOM 624 O O . ARG A 1 84 ? 1.652 20.154 4.640 1.00 95.12 84 ARG A O 1
ATOM 631 N N . ARG A 1 85 ? 3.537 19.242 5.425 1.00 93.94 85 ARG A N 1
ATOM 632 C CA . ARG A 1 85 ? 4.478 20.045 4.616 1.00 93.94 85 ARG A CA 1
ATOM 633 C C . ARG A 1 85 ? 5.027 19.290 3.409 1.00 93.94 85 ARG A C 1
ATOM 635 O O . ARG A 1 85 ? 5.655 19.913 2.554 1.00 93.94 85 ARG A O 1
ATOM 642 N N . SER A 1 86 ? 4.836 17.974 3.346 1.00 91.25 86 SER A N 1
ATOM 643 C CA . SER A 1 86 ? 5.299 17.156 2.229 1.00 91.25 86 SER A CA 1
ATOM 644 C C . SER A 1 86 ? 4.680 17.669 0.940 1.00 91.25 86 SER A C 1
ATOM 646 O O . SER A 1 86 ? 3.509 18.024 0.935 1.00 91.25 86 SER A O 1
ATOM 648 N N . TYR A 1 87 ? 5.430 17.717 -0.164 1.00 90.06 87 TYR A N 1
ATOM 649 C CA . TYR A 1 87 ? 4.868 18.080 -1.469 1.00 90.06 87 TYR A CA 1
ATOM 650 C C . TYR A 1 87 ? 3.832 17.047 -1.936 1.00 90.06 87 TYR A C 1
ATOM 652 O O . TYR A 1 87 ? 2.799 17.426 -2.487 1.00 90.06 87 TYR A O 1
ATOM 660 N N . LEU A 1 88 ? 4.082 15.773 -1.630 1.00 88.88 88 LEU A N 1
ATOM 661 C CA . LEU A 1 88 ? 3.247 14.627 -1.978 1.00 88.88 88 LEU A CA 1
ATOM 662 C C . LEU A 1 88 ? 2.434 14.166 -0.763 1.00 88.88 88 LEU A C 1
ATOM 664 O O . LEU A 1 88 ? 2.964 14.144 0.348 1.00 88.88 88 LEU A O 1
ATOM 668 N N . GLY A 1 89 ? 1.190 13.750 -0.985 1.00 90.88 89 GLY A N 1
ATOM 669 C CA . GLY A 1 89 ? 0.303 13.246 0.063 1.00 90.88 89 GLY A CA 1
ATOM 670 C C . GLY A 1 89 ? -0.701 14.275 0.598 1.00 90.88 89 GLY A C 1
ATOM 671 O O . GLY A 1 89 ? -0.809 15.378 0.046 1.00 90.88 89 GLY A O 1
ATOM 672 N N . PRO A 1 90 ? -1.456 13.895 1.643 1.00 95.19 90 PRO A N 1
ATOM 673 C CA . PRO A 1 90 ? -2.538 14.683 2.213 1.00 95.19 90 PRO A CA 1
ATOM 674 C C . PRO A 1 90 ? -2.014 15.996 2.791 1.00 95.19 90 PRO A C 1
ATOM 676 O O . PRO A 1 90 ? -0.915 16.057 3.348 1.00 95.19 90 PRO A O 1
ATOM 679 N N . LYS A 1 91 ? -2.801 17.064 2.649 1.00 95.88 91 LYS A N 1
ATOM 680 C CA . LYS A 1 91 ? -2.488 18.390 3.206 1.00 95.88 91 LYS A CA 1
ATOM 681 C C . LYS A 1 91 ? -3.322 18.685 4.433 1.00 95.88 91 LYS A C 1
ATOM 683 O O . LYS A 1 91 ? -2.871 19.419 5.312 1.00 95.88 91 LYS A O 1
ATOM 6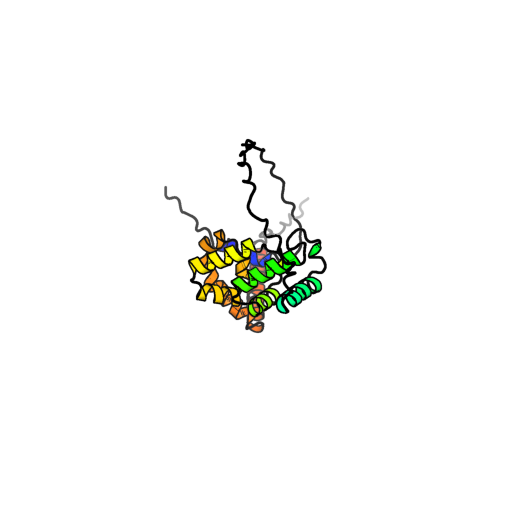88 N N . THR A 1 92 ? -4.518 18.117 4.474 1.00 96.50 92 THR A N 1
ATOM 689 C CA . THR A 1 92 ? -5.460 18.292 5.568 1.00 96.50 92 THR A CA 1
ATOM 690 C C . THR A 1 92 ? -5.819 16.952 6.197 1.00 96.50 92 THR A C 1
ATOM 692 O O . THR A 1 92 ? -5.491 15.883 5.680 1.00 96.50 92 THR A O 1
ATOM 695 N N . GLU A 1 93 ? -6.465 17.006 7.355 1.00 96.25 93 GLU A N 1
ATOM 696 C CA . GLU A 1 93 ? -6.945 15.811 8.048 1.00 96.25 93 GLU A CA 1
ATOM 697 C C . GLU A 1 93 ? -8.108 15.165 7.278 1.00 96.25 93 GLU A C 1
ATOM 699 O O . GLU A 1 93 ? -8.243 13.946 7.265 1.00 96.25 93 GLU A O 1
ATOM 704 N N . GLU A 1 94 ? -8.893 15.953 6.542 1.00 95.50 94 GLU A N 1
ATOM 705 C CA . GLU A 1 94 ? -9.928 15.447 5.637 1.00 95.50 94 GLU A CA 1
ATOM 706 C C . GLU A 1 94 ? -9.322 14.628 4.490 1.00 95.50 94 GLU A C 1
ATOM 708 O O . GLU A 1 94 ? -9.846 13.564 4.166 1.00 95.50 94 GLU A O 1
ATOM 713 N N . ASP A 1 95 ? -8.185 15.058 3.926 1.00 95.94 95 ASP A N 1
ATOM 714 C CA . ASP A 1 95 ? -7.468 14.274 2.911 1.00 95.94 95 ASP A CA 1
ATOM 715 C C . ASP A 1 95 ? -6.974 12.934 3.490 1.00 95.94 95 ASP A C 1
ATOM 717 O O . ASP A 1 95 ? -7.021 11.900 2.816 1.00 95.94 95 ASP A O 1
ATOM 721 N N . VAL A 1 96 ? -6.502 12.936 4.747 1.00 96.81 96 VAL A N 1
ATOM 722 C CA . VAL A 1 96 ? -6.110 11.718 5.483 1.00 96.81 96 VAL A CA 1
ATOM 723 C C . VAL A 1 96 ? -7.314 10.789 5.626 1.00 96.81 96 VAL A C 1
ATOM 725 O O . VAL A 1 96 ? -7.204 9.601 5.324 1.00 96.81 96 VAL A O 1
ATOM 728 N N . GLN A 1 97 ? -8.468 11.327 6.025 1.00 97.00 97 GLN A N 1
ATOM 729 C CA . GLN A 1 97 ? -9.710 10.574 6.181 1.00 97.00 97 GLN A CA 1
ATOM 730 C C . GLN A 1 97 ? -10.191 9.981 4.847 1.00 97.00 97 GLN A C 1
ATOM 732 O O . GLN A 1 97 ? -10.518 8.795 4.780 1.00 97.00 97 GLN A O 1
ATOM 737 N N . GLU A 1 98 ? -10.206 10.766 3.766 1.00 96.94 98 GLU A N 1
ATOM 738 C CA . GLU A 1 98 ? -10.613 10.295 2.436 1.00 96.94 98 GLU A CA 1
ATOM 739 C C . GLU A 1 98 ? -9.678 9.187 1.929 1.00 96.94 98 GLU A C 1
ATOM 741 O O . GLU A 1 98 ? -10.133 8.159 1.415 1.00 96.94 98 GLU A O 1
ATOM 746 N N . THR A 1 99 ? -8.371 9.356 2.136 1.00 97.44 99 THR A N 1
ATOM 747 C CA . THR A 1 99 ? -7.355 8.366 1.756 1.00 97.44 99 THR A CA 1
ATOM 748 C C . THR A 1 99 ? -7.518 7.081 2.558 1.00 97.44 99 THR A C 1
ATOM 750 O O . THR A 1 99 ? -7.557 5.996 1.974 1.00 97.44 99 THR A O 1
ATOM 753 N N . PHE A 1 100 ? -7.706 7.185 3.877 1.00 98.06 100 PHE A N 1
ATOM 754 C CA . PHE A 1 100 ? -7.970 6.036 4.740 1.00 98.06 100 PHE A CA 1
ATOM 755 C C . PHE A 1 100 ? -9.210 5.265 4.284 1.00 98.06 100 PHE A C 1
ATOM 757 O O . PHE A 1 100 ? -9.154 4.047 4.136 1.00 98.06 100 PHE A O 1
ATOM 764 N N . ARG A 1 101 ? -10.317 5.955 3.989 1.00 97.94 101 ARG A N 1
ATOM 765 C CA . ARG A 1 101 ? -11.555 5.313 3.518 1.00 97.94 101 ARG A CA 1
ATOM 766 C C . ARG A 1 101 ? -11.374 4.593 2.189 1.00 97.94 101 ARG A C 1
ATOM 768 O O . ARG A 1 101 ? -11.919 3.504 2.015 1.00 97.94 101 ARG A O 1
ATOM 775 N N . ALA A 1 102 ? -10.598 5.160 1.266 1.00 98.06 102 ALA A N 1
ATOM 776 C CA . ALA A 1 102 ? -10.267 4.487 0.014 1.00 98.06 102 ALA A CA 1
ATOM 777 C C . ALA A 1 102 ? -9.457 3.202 0.260 1.00 98.06 102 ALA A C 1
ATOM 779 O O . ALA A 1 102 ? -9.760 2.167 -0.334 1.00 98.06 102 ALA A O 1
ATOM 780 N N . ILE A 1 103 ? -8.483 3.242 1.176 1.00 98.12 103 ILE A N 1
ATOM 781 C CA . ILE A 1 103 ? -7.691 2.066 1.570 1.00 98.12 103 ILE A CA 1
ATOM 782 C C . ILE A 1 103 ? -8.576 1.019 2.256 1.00 98.12 103 ILE A C 1
ATOM 784 O O . ILE A 1 103 ? -8.528 -0.151 1.890 1.00 98.12 103 ILE A O 1
ATOM 788 N N . ALA A 1 104 ? -9.411 1.426 3.213 1.00 98.31 104 ALA A N 1
ATOM 789 C CA . ALA A 1 104 ? -10.326 0.545 3.931 1.00 98.31 104 ALA A CA 1
ATOM 790 C C . ALA A 1 104 ? -11.321 -0.133 2.982 1.00 98.31 104 ALA A C 1
ATOM 792 O O . ALA A 1 104 ? -11.526 -1.342 3.066 1.00 98.31 104 ALA A O 1
ATOM 793 N N . SER A 1 105 ? -11.886 0.616 2.033 1.00 98.06 105 SER A N 1
ATOM 794 C CA . SER A 1 105 ? -12.755 0.067 0.989 1.00 98.06 105 SER A CA 1
ATOM 795 C C . SER A 1 105 ? -12.021 -0.987 0.149 1.00 98.06 105 SER A C 1
ATOM 797 O O . SER A 1 105 ? -12.515 -2.101 -0.012 1.00 98.06 105 SER A O 1
ATOM 799 N N . ALA A 1 106 ? -10.794 -0.687 -0.297 1.00 97.88 106 ALA A N 1
ATOM 800 C CA . ALA A 1 106 ? -9.973 -1.609 -1.084 1.00 97.88 106 ALA A CA 1
ATOM 801 C C . ALA A 1 106 ? -9.526 -2.863 -0.304 1.00 97.88 106 ALA A C 1
ATOM 803 O O . ALA A 1 106 ? -9.398 -3.939 -0.884 1.00 97.88 106 ALA A O 1
ATOM 804 N N . ALA A 1 107 ? -9.284 -2.741 1.005 1.00 97.56 107 ALA A N 1
ATOM 805 C CA . ALA A 1 107 ? -8.837 -3.829 1.880 1.00 97.56 107 ALA A CA 1
ATOM 806 C C . ALA A 1 107 ? -9.993 -4.661 2.481 1.00 97.56 107 ALA A C 1
ATOM 808 O O . ALA A 1 107 ? -9.761 -5.688 3.137 1.00 97.56 107 ALA A O 1
ATOM 809 N N . GLY A 1 108 ? -11.241 -4.242 2.245 1.00 97.69 108 GLY A N 1
ATOM 810 C CA . GLY A 1 108 ? -12.453 -4.919 2.706 1.00 97.69 108 GLY A CA 1
ATOM 811 C C . GLY A 1 108 ? -12.817 -4.640 4.166 1.00 97.69 108 GLY A C 1
ATOM 812 O O . GLY A 1 108 ? -13.293 -5.546 4.847 1.00 97.69 108 GLY A O 1
ATOM 813 N N . GLY A 1 109 ? -12.569 -3.422 4.655 1.00 97.88 109 GLY A N 1
ATOM 814 C CA . GLY A 1 109 ? -12.985 -2.937 5.974 1.00 97.88 109 GLY A CA 1
ATOM 815 C C . GLY A 1 109 ? -11.967 -2.005 6.639 1.00 97.88 109 GLY A C 1
ATOM 816 O O . GLY A 1 109 ? -10.794 -1.984 6.268 1.00 97.88 109 GLY A O 1
ATOM 817 N N . GLU A 1 110 ? -12.405 -1.252 7.653 1.00 98.19 110 GLU A N 1
ATOM 818 C CA . GLU A 1 110 ? -11.549 -0.298 8.386 1.00 98.19 110 GLU A CA 1
ATOM 819 C C . GLU A 1 110 ? -10.372 -0.977 9.096 1.00 98.19 110 GLU A C 1
ATOM 821 O O . GLU A 1 110 ? -9.245 -0.499 9.003 1.00 98.19 110 GLU A O 1
ATOM 826 N N . GLU A 1 111 ? -10.606 -2.120 9.746 1.00 97.81 111 GLU A N 1
ATOM 827 C CA . GLU A 1 111 ? -9.559 -2.882 10.440 1.00 97.81 111 GLU A CA 1
ATOM 828 C C . GLU A 1 111 ? -8.448 -3.324 9.474 1.00 97.81 111 GLU A C 1
ATOM 830 O O . GLU A 1 111 ? -7.259 -3.147 9.742 1.00 97.81 111 GLU A O 1
ATOM 835 N N . GLN A 1 112 ? -8.838 -3.844 8.307 1.00 98.06 112 GLN A N 1
ATOM 836 C CA . GLN A 1 112 ? -7.893 -4.281 7.280 1.00 98.06 112 GLN A CA 1
ATOM 837 C C . GLN A 1 112 ? -7.192 -3.095 6.614 1.00 98.06 112 GLN A C 1
ATOM 839 O O . GLN A 1 112 ? -6.011 -3.187 6.286 1.00 98.06 112 GLN A O 1
ATOM 844 N N . GLY A 1 113 ? -7.889 -1.966 6.458 1.00 97.94 113 GLY A N 1
ATOM 845 C CA . GLY A 1 113 ? -7.294 -0.726 5.970 1.00 97.94 113 GLY A CA 1
ATOM 846 C C . GLY A 1 113 ? -6.229 -0.176 6.918 1.00 97.94 113 GLY A C 1
ATOM 847 O O . GLY A 1 113 ? -5.150 0.214 6.474 1.00 97.94 113 GLY A O 1
ATOM 848 N N . LEU A 1 114 ? -6.485 -0.212 8.226 1.00 98.25 114 LEU A N 1
ATOM 849 C CA . LEU A 1 114 ? -5.507 0.197 9.229 1.00 98.25 114 LEU A CA 1
ATOM 850 C C . LEU A 1 114 ? -4.286 -0.733 9.240 1.00 98.25 114 LEU A C 1
ATOM 852 O O . LEU A 1 114 ? -3.158 -0.248 9.209 1.00 98.25 114 LEU A O 1
ATOM 856 N N . ASN A 1 115 ? -4.496 -2.053 9.195 1.00 97.06 115 ASN A N 1
ATOM 857 C CA . ASN A 1 115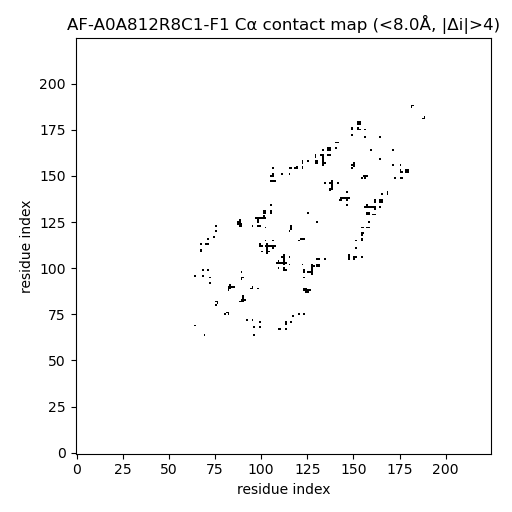 ? -3.406 -3.030 9.084 1.00 97.06 115 ASN A CA 1
ATOM 858 C C . ASN A 1 115 ? -2.565 -2.788 7.811 1.00 97.06 115 ASN A C 1
ATOM 860 O O . ASN A 1 115 ? -1.334 -2.788 7.851 1.00 97.06 115 ASN A O 1
ATOM 864 N N . ALA A 1 116 ? -3.217 -2.486 6.683 1.00 97.00 116 ALA A N 1
ATOM 865 C CA . ALA A 1 116 ? -2.533 -2.135 5.442 1.00 97.00 116 ALA A CA 1
ATOM 866 C C . ALA A 1 116 ? -1.624 -0.899 5.593 1.00 97.00 116 ALA A C 1
ATOM 868 O O . ALA A 1 116 ? -0.506 -0.904 5.072 1.00 97.00 116 ALA A O 1
ATOM 869 N N . ILE A 1 117 ? -2.067 0.128 6.327 1.00 97.62 117 ILE A N 1
ATOM 870 C CA . ILE A 1 117 ? -1.282 1.341 6.609 1.00 97.62 117 ILE A CA 1
ATOM 871 C C . ILE A 1 117 ? -0.131 1.053 7.576 1.00 97.62 117 ILE A C 1
ATOM 873 O O . ILE A 1 117 ? 0.988 1.498 7.328 1.00 97.62 117 ILE A O 1
ATOM 877 N N . GLU A 1 118 ? -0.366 0.276 8.637 1.00 96.44 118 GLU A N 1
ATOM 878 C CA . GLU A 1 118 ? 0.680 -0.143 9.583 1.00 96.44 118 GLU A CA 1
ATOM 879 C C . GLU A 1 118 ? 1.806 -0.908 8.865 1.00 96.44 118 GLU A C 1
ATOM 881 O O . GLU A 1 118 ? 2.988 -0.695 9.144 1.00 96.44 118 GLU A O 1
ATOM 886 N N . ARG A 1 119 ? 1.454 -1.754 7.886 1.00 94.19 119 ARG A N 1
ATOM 887 C CA . ARG A 1 119 ? 2.418 -2.509 7.069 1.00 94.19 119 ARG A CA 1
ATOM 888 C C . ARG A 1 119 ? 3.073 -1.674 5.973 1.00 94.19 119 ARG A C 1
ATOM 890 O O . ARG A 1 119 ? 4.204 -1.968 5.585 1.00 94.19 119 ARG A O 1
ATOM 897 N N . ASN A 1 120 ? 2.379 -0.670 5.442 1.00 95.69 120 ASN A N 1
ATOM 898 C CA . ASN A 1 120 ? 2.899 0.190 4.389 1.00 95.69 120 ASN A CA 1
ATOM 899 C C . ASN A 1 120 ? 2.343 1.619 4.469 1.00 95.69 120 ASN A C 1
ATOM 901 O O . ASN A 1 120 ? 1.426 1.999 3.735 1.00 95.69 120 ASN A O 1
ATOM 905 N N . LEU A 1 121 ? 2.987 2.448 5.291 1.00 95.81 121 LEU A N 1
ATOM 906 C CA . LEU A 1 121 ? 2.610 3.850 5.482 1.00 95.81 121 LEU A CA 1
ATOM 907 C C . LEU A 1 121 ? 2.650 4.673 4.183 1.00 95.81 121 LEU A C 1
ATOM 909 O O . LEU A 1 121 ? 1.958 5.683 4.075 1.00 95.81 121 LEU A O 1
ATOM 913 N N . ALA A 1 122 ? 3.418 4.246 3.171 1.00 92.88 122 ALA A N 1
ATOM 914 C CA . ALA A 1 122 ? 3.491 4.950 1.893 1.00 92.88 122 ALA A CA 1
ATOM 915 C C . ALA A 1 122 ? 2.127 5.049 1.190 1.00 92.88 122 ALA A C 1
ATOM 917 O O . ALA A 1 122 ? 1.939 5.965 0.394 1.00 92.88 122 ALA A O 1
ATOM 918 N N . LEU A 1 123 ? 1.168 4.168 1.512 1.00 95.31 123 LEU A N 1
ATOM 919 C CA . LEU A 1 123 ? -0.206 4.258 1.013 1.00 95.31 123 LEU A CA 1
ATOM 920 C C . LEU A 1 123 ? -0.866 5.605 1.309 1.00 95.31 123 LEU A C 1
ATOM 922 O O . LEU A 1 123 ? -1.609 6.106 0.471 1.00 95.31 123 LEU A O 1
ATOM 926 N N . MET A 1 124 ? -0.529 6.225 2.441 1.00 96.81 124 MET A N 1
ATOM 927 C CA . MET A 1 124 ? -1.077 7.522 2.835 1.00 96.81 124 MET A CA 1
ATOM 928 C C . MET A 1 124 ? -0.604 8.673 1.949 1.00 96.81 124 MET A C 1
ATOM 930 O O . MET A 1 124 ? -1.144 9.762 2.049 1.00 96.81 124 MET A O 1
ATOM 934 N N . VAL A 1 125 ? 0.392 8.471 1.084 1.00 93.75 125 VAL A N 1
ATOM 935 C CA . VAL A 1 125 ? 0.910 9.513 0.181 1.00 93.75 125 VAL A CA 1
ATOM 936 C C . VAL A 1 125 ? 0.178 9.508 -1.170 1.00 93.75 125 VAL A C 1
ATOM 938 O O . VAL A 1 125 ? 0.286 10.464 -1.942 1.00 93.75 125 VAL A O 1
ATOM 941 N N . PHE A 1 126 ? -0.578 8.449 -1.472 1.00 94.25 126 PHE A N 1
ATOM 942 C CA . PHE A 1 126 ? -1.281 8.298 -2.743 1.00 94.25 126 PHE A CA 1
ATOM 943 C C . PHE A 1 126 ? -2.691 8.881 -2.695 1.00 94.25 126 PHE A C 1
ATOM 945 O O . PHE A 1 126 ? -3.345 8.909 -1.659 1.00 94.25 126 PHE A O 1
ATOM 952 N N . LEU A 1 127 ? -3.170 9.334 -3.855 1.00 95.12 127 LEU A N 1
ATOM 953 C CA . LEU A 1 127 ? -4.499 9.926 -3.964 1.00 95.12 127 LEU A CA 1
ATOM 954 C C . LEU A 1 127 ? -5.593 8.859 -3.775 1.00 95.12 127 LEU A C 1
ATOM 956 O O . LEU A 1 127 ? -5.488 7.791 -4.390 1.00 95.12 127 LEU A O 1
ATOM 960 N N . PRO A 1 128 ? -6.700 9.169 -3.070 1.00 96.75 128 PRO A N 1
ATOM 961 C CA . PRO A 1 128 ? -7.827 8.247 -2.884 1.00 96.75 128 PRO A CA 1
ATOM 962 C C . PRO A 1 128 ? -8.334 7.651 -4.206 1.00 96.75 128 PRO A C 1
ATOM 964 O O . PRO A 1 128 ? -8.563 6.448 -4.325 1.00 96.75 128 PRO A O 1
ATOM 967 N N . LYS A 1 129 ? -8.419 8.489 -5.250 1.00 96.62 129 LYS A N 1
ATOM 968 C CA . LYS A 1 129 ? -8.832 8.081 -6.603 1.00 96.62 129 LYS A CA 1
ATOM 969 C C . LYS A 1 129 ? -7.892 7.059 -7.238 1.00 96.62 129 LYS A C 1
ATOM 971 O O . LYS A 1 129 ? -8.358 6.176 -7.949 1.00 96.62 129 LYS A O 1
ATOM 976 N N . GLN A 1 130 ? -6.584 7.180 -7.005 1.00 95.75 130 GLN A N 1
ATOM 977 C CA . GLN A 1 130 ? -5.614 6.218 -7.522 1.00 95.75 130 GLN A CA 1
ATOM 978 C C . GLN A 1 130 ? -5.779 4.871 -6.816 1.00 95.75 130 GLN A C 1
ATOM 980 O O . GLN A 1 130 ? -5.834 3.851 -7.491 1.00 95.75 130 GLN A O 1
ATOM 985 N N . ILE A 1 131 ? -5.919 4.876 -5.488 1.00 97.44 131 ILE A N 1
ATOM 986 C CA . ILE A 1 131 ? -6.105 3.658 -4.684 1.00 97.44 131 ILE A CA 1
ATOM 987 C C . ILE A 1 131 ? -7.361 2.905 -5.134 1.00 97.44 131 ILE A C 1
ATOM 989 O O . ILE A 1 131 ? -7.301 1.704 -5.401 1.00 97.44 131 ILE A O 1
ATOM 993 N N . ALA A 1 132 ? -8.475 3.625 -5.297 1.00 98.00 132 ALA A N 1
ATOM 994 C CA . ALA A 1 132 ? -9.722 3.060 -5.798 1.00 98.00 132 ALA A CA 1
ATOM 995 C C . ALA A 1 132 ? -9.562 2.480 -7.215 1.00 98.00 132 ALA A C 1
ATOM 997 O O . ALA A 1 132 ? -9.920 1.328 -7.445 1.00 98.00 132 ALA A O 1
ATOM 998 N N . ALA A 1 133 ? -8.957 3.230 -8.144 1.00 96.94 133 ALA A N 1
ATOM 999 C CA . ALA A 1 133 ? -8.755 2.773 -9.519 1.00 96.94 133 ALA A CA 1
ATOM 1000 C C . ALA A 1 133 ? -7.822 1.551 -9.612 1.00 96.94 133 ALA A C 1
ATOM 1002 O O . ALA A 1 133 ? -8.034 0.669 -10.443 1.00 96.94 133 ALA A O 1
ATOM 1003 N N . SER A 1 134 ? -6.790 1.477 -8.767 1.00 96.00 134 SER A N 1
ATOM 1004 C CA . SER A 1 134 ? -5.885 0.326 -8.712 1.00 96.00 134 SER A CA 1
ATOM 1005 C C . SER A 1 134 ? -6.574 -0.905 -8.117 1.00 96.00 134 SER A C 1
ATOM 1007 O O . SER A 1 134 ? -6.403 -2.004 -8.641 1.00 96.00 134 SER A O 1
ATOM 1009 N N . SER A 1 135 ? -7.396 -0.732 -7.077 1.00 97.81 135 SER A N 1
ATOM 1010 C CA . SER A 1 135 ? -8.216 -1.811 -6.505 1.00 97.81 135 SER A CA 1
ATOM 1011 C C . SER A 1 135 ? -9.250 -2.344 -7.505 1.00 97.81 135 SER A C 1
ATOM 1013 O O . SER A 1 135 ? -9.395 -3.560 -7.659 1.00 97.81 135 SER A O 1
ATOM 1015 N N . GLU A 1 136 ? -9.911 -1.453 -8.247 1.00 97.81 136 GLU A N 1
ATOM 1016 C CA . GLU A 1 136 ? -10.857 -1.817 -9.306 1.00 97.81 136 GLU A CA 1
ATOM 1017 C C . GLU A 1 136 ? -10.157 -2.573 -10.442 1.00 97.81 136 GLU A C 1
ATOM 1019 O O . GLU A 1 136 ? -10.624 -3.632 -10.857 1.00 97.81 136 GLU A O 1
ATOM 1024 N N . ALA A 1 137 ? -8.998 -2.086 -10.900 1.00 95.75 137 ALA A N 1
ATOM 1025 C CA . ALA A 1 137 ? -8.213 -2.762 -11.929 1.00 95.75 137 ALA A CA 1
ATOM 1026 C C . ALA A 1 137 ? -7.755 -4.160 -11.485 1.00 95.75 137 ALA A C 1
ATOM 1028 O O . ALA A 1 137 ? -7.853 -5.104 -12.262 1.00 95.75 137 ALA A O 1
ATOM 1029 N N . LEU A 1 138 ? -7.306 -4.324 -10.235 1.00 95.31 138 LEU A N 1
ATOM 1030 C CA . LEU A 1 138 ? -6.963 -5.643 -9.689 1.00 95.31 138 LEU A CA 1
ATOM 1031 C C . LEU A 1 138 ? -8.174 -6.575 -9.653 1.00 95.31 138 LEU A C 1
ATOM 1033 O O . LEU A 1 138 ? -8.070 -7.730 -10.062 1.00 95.31 138 LEU A O 1
ATOM 1037 N N . SER A 1 139 ? -9.317 -6.069 -9.191 1.00 97.06 139 SER A N 1
ATOM 1038 C CA . SER A 1 139 ? -10.558 -6.843 -9.093 1.00 97.06 139 SER A CA 1
ATOM 1039 C C . SER A 1 139 ? -11.078 -7.267 -10.465 1.00 97.06 139 SER A C 1
ATOM 1041 O O . SER A 1 139 ? -11.580 -8.380 -10.606 1.00 97.06 139 SER A O 1
ATOM 1043 N N . ALA A 1 140 ? -10.924 -6.417 -11.483 1.00 96.38 140 ALA A N 1
ATOM 1044 C CA . ALA A 1 140 ? -11.316 -6.721 -12.855 1.00 96.38 140 ALA A CA 1
ATOM 1045 C C . ALA A 1 140 ? -10.466 -7.840 -13.481 1.00 96.38 140 ALA A C 1
ATOM 1047 O O . ALA A 1 140 ? -10.999 -8.666 -14.216 1.00 96.38 140 ALA A O 1
ATOM 1048 N N . GLU A 1 141 ? -9.165 -7.881 -13.189 1.00 94.31 141 GLU A N 1
ATOM 1049 C CA . GLU A 1 141 ? -8.249 -8.852 -13.799 1.00 94.31 141 GLU A CA 1
ATOM 1050 C C . GLU A 1 141 ? -8.163 -10.182 -13.027 1.00 94.31 141 GLU A C 1
ATOM 1052 O O . GLU A 1 141 ? -7.982 -11.238 -13.630 1.00 94.31 141 GLU A O 1
ATOM 1057 N N . LEU A 1 142 ? -8.275 -10.152 -11.693 1.00 93.69 142 LEU A N 1
ATOM 1058 C CA . LEU A 1 142 ? -8.101 -11.334 -10.831 1.00 93.69 142 LEU A CA 1
ATOM 1059 C C . LEU A 1 142 ? -9.418 -11.892 -10.273 1.00 93.69 142 LEU A C 1
ATOM 1061 O O . LEU A 1 142 ? -9.447 -13.019 -9.779 1.00 93.69 142 LEU A O 1
ATOM 1065 N N . GLY A 1 143 ? -10.497 -11.113 -10.337 1.00 96.50 143 GLY A N 1
ATOM 1066 C CA . GLY A 1 143 ? -11.722 -11.348 -9.580 1.00 96.50 143 GLY A CA 1
ATOM 1067 C C . GLY A 1 143 ? -11.670 -10.704 -8.184 1.00 96.50 143 GLY A C 1
ATOM 1068 O O . GLY A 1 143 ? -10.586 -10.541 -7.613 1.00 96.50 143 GLY A O 1
ATOM 1069 N N . PRO A 1 144 ? -12.832 -10.337 -7.611 1.00 96.94 144 PRO A N 1
ATOM 1070 C CA . PRO A 1 144 ? -12.907 -9.547 -6.379 1.00 96.94 144 PRO A CA 1
ATOM 1071 C C . PRO A 1 144 ? -12.276 -10.256 -5.173 1.00 96.94 144 PRO A C 1
ATOM 1073 O O . PRO A 1 144 ? -11.526 -9.636 -4.424 1.00 96.94 144 PRO A O 1
ATOM 1076 N N . ASP A 1 145 ? -12.511 -11.562 -5.016 1.00 96.81 145 ASP A N 1
ATOM 1077 C CA . ASP A 1 145 ? -12.011 -12.323 -3.864 1.00 96.81 145 ASP A CA 1
ATOM 1078 C C . ASP A 1 145 ? -10.483 -12.472 -3.890 1.00 96.81 145 ASP A C 1
ATOM 1080 O O . ASP A 1 145 ? -9.808 -12.285 -2.876 1.00 96.81 145 ASP A O 1
ATOM 1084 N N . VAL A 1 146 ? -9.918 -12.765 -5.068 1.00 94.06 146 VAL A N 1
ATOM 1085 C CA . VAL A 1 146 ? -8.467 -12.925 -5.248 1.00 94.06 146 VAL A CA 1
ATOM 1086 C C . VAL A 1 146 ? -7.760 -11.578 -5.128 1.00 94.06 146 VAL A C 1
ATOM 1088 O O . VAL A 1 146 ? -6.707 -11.493 -4.499 1.00 94.06 146 VAL A O 1
ATOM 1091 N N . ALA A 1 147 ? -8.335 -10.511 -5.689 1.00 95.50 147 ALA A N 1
ATOM 1092 C CA . ALA A 1 147 ? -7.796 -9.163 -5.547 1.00 95.50 147 ALA A CA 1
ATOM 1093 C C . ALA A 1 147 ? -7.759 -8.722 -4.079 1.00 95.50 147 ALA A C 1
ATOM 1095 O O . ALA A 1 147 ? -6.742 -8.202 -3.622 1.00 95.50 147 ALA A O 1
ATOM 1096 N N . LEU A 1 148 ? -8.829 -8.987 -3.326 1.00 97.19 148 LEU A N 1
ATOM 1097 C CA . LEU A 1 148 ? -8.900 -8.686 -1.901 1.00 97.19 148 LEU A CA 1
ATOM 1098 C C . LEU A 1 148 ? -7.832 -9.443 -1.096 1.00 97.19 148 LEU A C 1
ATOM 1100 O O . LEU A 1 148 ? -7.150 -8.844 -0.264 1.00 97.19 148 LEU A O 1
ATOM 1104 N N . ASP A 1 149 ? -7.643 -10.738 -1.363 1.00 94.69 149 ASP A N 1
ATOM 1105 C CA . ASP A 1 149 ? -6.585 -11.546 -0.740 1.00 94.69 149 ASP A CA 1
ATOM 1106 C C . ASP A 1 149 ? -5.181 -10.999 -1.062 1.00 94.69 149 ASP A C 1
ATOM 1108 O O . ASP A 1 149 ? -4.345 -10.832 -0.170 1.00 94.69 149 ASP A O 1
ATOM 1112 N N . VAL A 1 150 ? -4.940 -10.623 -2.321 1.00 92.81 150 VAL A N 1
ATOM 1113 C CA . VAL A 1 150 ? -3.687 -9.992 -2.765 1.00 92.81 150 VAL A CA 1
ATOM 1114 C C . VAL A 1 150 ? -3.437 -8.661 -2.051 1.00 92.81 150 VAL A C 1
ATOM 1116 O O . VAL A 1 150 ? -2.321 -8.434 -1.582 1.00 92.81 150 VAL A O 1
ATOM 1119 N N . ILE A 1 151 ? -4.454 -7.804 -1.918 1.00 95.31 151 ILE A N 1
ATOM 1120 C CA . ILE A 1 151 ? -4.352 -6.513 -1.220 1.00 95.31 151 ILE A CA 1
ATOM 1121 C C . ILE A 1 151 ? -4.034 -6.724 0.264 1.00 95.31 151 ILE A C 1
ATOM 1123 O O . ILE A 1 151 ? -3.155 -6.053 0.804 1.00 95.31 151 ILE A O 1
ATOM 1127 N N . ARG A 1 152 ? -4.686 -7.690 0.921 1.00 94.56 152 ARG A N 1
ATOM 1128 C CA . ARG A 1 152 ? -4.428 -8.015 2.334 1.00 94.56 152 ARG A CA 1
ATOM 1129 C C . ARG A 1 152 ? -3.017 -8.552 2.556 1.00 94.56 152 ARG A C 1
ATOM 1131 O O . ARG A 1 152 ? -2.353 -8.176 3.519 1.00 94.56 152 ARG A O 1
ATOM 1138 N N . LYS A 1 153 ? -2.521 -9.406 1.659 1.00 92.25 153 LYS A N 1
ATOM 1139 C CA . LYS A 1 153 ? -1.160 -9.962 1.738 1.00 92.25 153 LYS A CA 1
ATOM 1140 C C . LYS A 1 153 ? -0.086 -8.933 1.413 1.00 92.25 153 LYS A C 1
ATOM 1142 O O . LYS A 1 153 ? 0.957 -8.925 2.067 1.00 92.25 153 LYS A O 1
ATOM 1147 N N . ASN A 1 154 ? -0.333 -8.079 0.424 1.00 93.69 154 ASN A N 1
ATOM 1148 C CA . ASN A 1 154 ? 0.600 -7.066 -0.045 1.00 93.69 154 ASN A CA 1
ATOM 1149 C C . ASN A 1 154 ? -0.126 -5.741 -0.348 1.00 93.69 154 ASN A C 1
ATOM 1151 O O . ASN A 1 154 ? -0.424 -5.450 -1.510 1.00 93.69 154 ASN A O 1
ATOM 1155 N N . PRO A 1 155 ? -0.337 -4.886 0.666 1.00 95.25 155 PRO A N 1
ATOM 1156 C CA . PRO A 1 155 ? -1.046 -3.621 0.485 1.00 95.25 155 PRO A CA 1
ATOM 1157 C C . PRO A 1 155 ? -0.320 -2.659 -0.469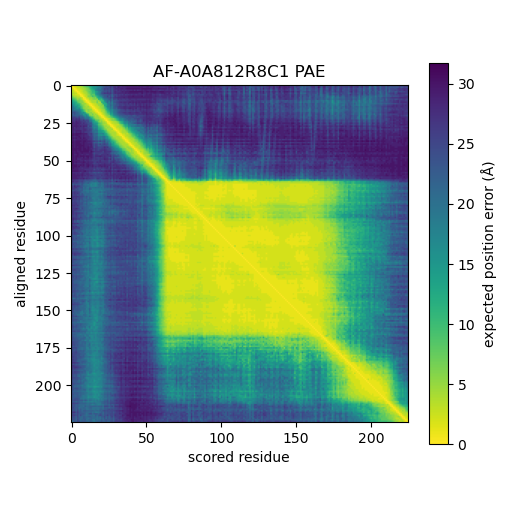 1.00 95.25 155 PRO A C 1
ATOM 1159 O O . PRO A 1 155 ? -0.950 -1.812 -1.096 1.00 95.25 155 PRO A O 1
ATOM 1162 N N . GLY A 1 156 ? 0.995 -2.830 -0.672 1.00 92.25 156 GLY A N 1
ATOM 1163 C CA . GLY A 1 156 ? 1.774 -2.048 -1.636 1.00 92.25 156 GLY A CA 1
ATOM 1164 C C . GLY A 1 156 ? 1.317 -2.192 -3.089 1.00 92.25 156 GLY A C 1
ATOM 1165 O O . GLY A 1 156 ? 1.611 -1.311 -3.896 1.00 92.25 156 GLY A O 1
ATOM 1166 N N . VAL A 1 157 ? 0.544 -3.226 -3.432 1.00 93.88 157 VAL A N 1
ATOM 1167 C CA . VAL A 1 157 ? -0.038 -3.380 -4.776 1.00 93.88 157 VAL A CA 1
ATOM 1168 C C . VAL A 1 157 ? -0.940 -2.197 -5.167 1.00 93.88 157 VAL A C 1
ATOM 1170 O O . VAL A 1 157 ? -1.007 -1.840 -6.340 1.00 93.88 157 VAL A O 1
ATOM 1173 N N . LEU A 1 158 ? -1.560 -1.525 -4.189 1.00 94.88 158 LEU A N 1
ATOM 1174 C CA . LEU A 1 158 ? -2.426 -0.359 -4.410 1.00 94.88 158 LEU A CA 1
ATOM 1175 C C . LEU A 1 158 ? -1.658 0.891 -4.875 1.00 94.88 158 LEU A C 1
ATOM 1177 O O . LEU A 1 158 ? -2.264 1.856 -5.334 1.00 94.88 158 LEU A O 1
ATOM 1181 N N . THR A 1 159 ? -0.326 0.876 -4.794 1.00 92.62 159 THR A N 1
ATOM 1182 C CA . THR A 1 159 ? 0.535 1.957 -5.301 1.00 92.62 159 THR A CA 1
ATOM 1183 C C . THR A 1 159 ? 0.826 1.829 -6.797 1.00 92.62 159 THR A C 1
ATOM 1185 O O . THR A 1 159 ? 1.252 2.796 -7.430 1.00 92.62 159 THR A O 1
ATOM 1188 N N . VAL A 1 160 ? 0.578 0.652 -7.383 1.00 91.00 160 VAL A N 1
ATOM 1189 C CA . VAL A 1 160 ? 0.843 0.382 -8.797 1.00 91.00 160 VAL A CA 1
ATOM 1190 C C . VAL A 1 160 ? -0.232 1.066 -9.648 1.00 91.00 160 VAL A C 1
ATOM 1192 O O . VAL A 1 160 ? -1.420 0.873 -9.383 1.00 91.00 160 VAL A O 1
ATOM 1195 N N . PRO A 1 161 ? 0.135 1.849 -10.680 1.00 91.00 161 PRO A N 1
ATOM 1196 C CA . PRO A 1 161 ? -0.841 2.471 -11.565 1.00 91.00 161 PRO A CA 1
ATOM 1197 C C . PRO A 1 161 ? -1.763 1.436 -12.241 1.00 91.00 161 PRO A C 1
ATOM 1199 O O . PRO A 1 161 ? -1.278 0.385 -12.671 1.00 91.00 161 PRO A O 1
ATOM 1202 N N . PRO A 1 162 ? -3.060 1.745 -12.441 1.00 92.81 162 PRO A N 1
ATOM 1203 C CA . PRO A 1 162 ? -4.025 0.825 -13.056 1.00 92.81 162 PRO A CA 1
ATOM 1204 C C . PRO A 1 162 ? -3.590 0.273 -14.420 1.00 92.81 162 PRO A C 1
ATOM 1206 O O . PRO A 1 162 ? -3.812 -0.897 -14.718 1.00 92.81 162 PRO A O 1
ATOM 1209 N N . ALA A 1 163 ? -2.930 1.095 -15.244 1.00 89.88 163 ALA A N 1
ATOM 1210 C CA . ALA A 1 163 ? -2.405 0.673 -16.543 1.00 89.88 163 ALA A CA 1
ATOM 1211 C C . ALA A 1 163 ? -1.349 -0.438 -16.409 1.00 89.88 163 ALA A C 1
ATOM 1213 O O . ALA A 1 163 ? -1.395 -1.432 -17.129 1.00 89.88 163 ALA A O 1
ATOM 1214 N N . SER A 1 164 ? -0.442 -0.311 -15.438 1.00 86.25 164 SER A N 1
ATOM 1215 C CA . SER A 1 164 ? 0.624 -1.287 -15.210 1.00 86.25 164 SER A CA 1
ATOM 1216 C C . SER A 1 164 ? 0.101 -2.601 -14.626 1.00 86.25 164 SER A C 1
ATOM 1218 O O . SER A 1 164 ? 0.702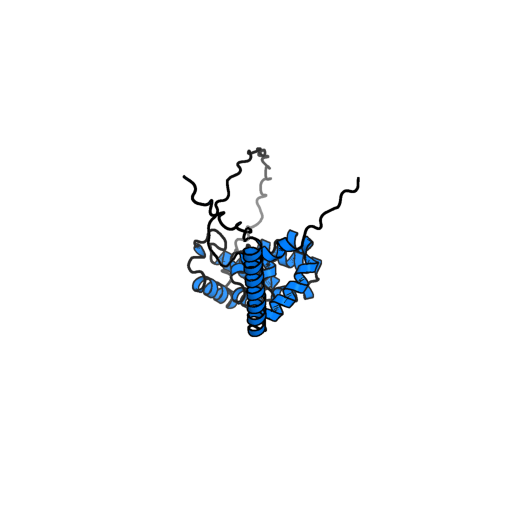 -3.643 -14.879 1.00 86.25 164 SER A O 1
ATOM 1220 N N . ILE A 1 165 ? -1.015 -2.579 -13.884 1.00 88.50 165 ILE A N 1
ATOM 1221 C CA . ILE A 1 165 ? -1.666 -3.796 -13.369 1.00 88.50 165 ILE A CA 1
ATOM 1222 C C . ILE A 1 165 ? -2.125 -4.685 -14.529 1.00 88.50 165 ILE A C 1
ATOM 1224 O O . ILE A 1 165 ? -1.815 -5.875 -14.540 1.00 88.50 165 ILE A O 1
ATOM 1228 N N . LYS A 1 166 ? -2.770 -4.097 -15.542 1.00 85.69 166 LYS A N 1
ATOM 1229 C CA . LYS A 1 166 ? -3.252 -4.826 -16.727 1.00 85.69 166 LYS A CA 1
ATOM 1230 C C . LYS A 1 166 ? -2.120 -5.481 -17.513 1.00 85.69 166 LYS A C 1
ATOM 1232 O O . LYS A 1 166 ? -2.239 -6.611 -17.968 1.00 85.69 166 LYS A O 1
ATOM 1237 N N . GLU A 1 167 ? -0.995 -4.785 -17.645 1.00 83.00 167 GLU A N 1
ATOM 1238 C CA . GLU A 1 167 ? 0.163 -5.290 -18.388 1.00 83.00 167 GLU A CA 1
ATOM 1239 C C . GLU A 1 167 ? 0.930 -6.390 -17.639 1.00 83.00 167 GLU A C 1
ATOM 1241 O O . GLU A 1 167 ? 1.576 -7.226 -18.268 1.00 83.00 167 GLU A O 1
ATOM 1246 N N . ASN A 1 168 ? 0.872 -6.401 -16.302 1.00 84.25 168 ASN A N 1
ATOM 1247 C CA . ASN A 1 168 ? 1.749 -7.225 -15.467 1.00 84.25 168 ASN A CA 1
ATOM 1248 C C . ASN A 1 168 ? 1.002 -8.187 -14.536 1.00 84.25 168 ASN A C 1
ATOM 1250 O O . ASN A 1 168 ? 1.612 -8.728 -13.610 1.00 84.25 168 ASN A O 1
ATOM 1254 N N . VAL A 1 169 ? -0.289 -8.447 -14.761 1.00 78.00 169 VAL A N 1
ATOM 1255 C CA . VAL A 1 169 ? -1.096 -9.234 -13.814 1.00 78.00 169 VAL A CA 1
ATOM 1256 C C . VAL A 1 169 ? -0.522 -10.629 -13.543 1.00 78.00 169 VAL A C 1
ATOM 1258 O O . VAL A 1 169 ? -0.524 -11.090 -12.401 1.00 78.00 169 VAL A O 1
ATOM 1261 N N . GLY A 1 170 ? 0.088 -11.251 -14.560 1.00 74.25 170 GLY A N 1
ATOM 1262 C CA . GLY A 1 170 ? 0.750 -12.553 -14.434 1.00 74.25 170 GLY A CA 1
ATOM 1263 C C . GLY A 1 170 ? 1.965 -12.564 -13.496 1.00 74.25 170 GLY A C 1
ATOM 1264 O O . GLY A 1 170 ? 2.310 -13.615 -12.965 1.00 74.25 170 GLY A O 1
ATOM 1265 N N . ALA A 1 171 ? 2.597 -11.411 -13.253 1.00 75.75 171 ALA A N 1
ATOM 1266 C CA . ALA A 1 171 ? 3.694 -11.264 -12.295 1.00 75.75 171 ALA A CA 1
ATOM 1267 C C . ALA A 1 171 ? 3.207 -10.834 -10.900 1.00 75.75 171 ALA A C 1
ATOM 1269 O O . ALA A 1 171 ? 3.843 -11.169 -9.901 1.00 75.75 171 ALA A O 1
ATOM 1270 N N . ILE A 1 172 ? 2.070 -10.136 -10.810 1.00 69.94 172 ILE A N 1
ATOM 1271 C CA . ILE A 1 172 ? 1.547 -9.592 -9.548 1.00 69.94 172 ILE A CA 1
ATOM 1272 C C . ILE A 1 172 ? 1.127 -10.707 -8.584 1.00 69.94 172 ILE A C 1
ATOM 1274 O O . ILE A 1 172 ? 1.490 -10.654 -7.411 1.00 69.94 172 ILE A O 1
ATOM 1278 N N . VAL A 1 173 ? 0.422 -11.738 -9.060 1.00 71.94 173 VAL A N 1
ATOM 1279 C CA . VAL A 1 173 ? -0.079 -12.824 -8.192 1.00 71.94 173 VAL A CA 1
ATOM 1280 C C . VAL A 1 173 ? 1.055 -13.635 -7.541 1.00 71.94 173 VAL A C 1
ATOM 1282 O O . VAL A 1 173 ? 1.029 -13.808 -6.318 1.00 71.94 173 VAL A O 1
ATOM 1285 N N . PRO A 1 174 ? 2.089 -14.096 -8.279 1.00 73.31 174 PRO A N 1
ATOM 1286 C CA . PRO A 1 174 ? 3.234 -14.764 -7.665 1.00 73.31 174 PRO A CA 1
ATOM 1287 C C . PRO A 1 174 ? 3.956 -13.869 -6.657 1.00 73.31 174 PRO A C 1
ATOM 1289 O O . PRO A 1 174 ? 4.266 -14.315 -5.555 1.00 73.31 174 PRO A O 1
ATOM 1292 N N . ILE A 1 175 ? 4.186 -12.597 -7.006 1.00 69.50 175 ILE A N 1
ATOM 1293 C CA . ILE A 1 175 ? 4.895 -11.656 -6.133 1.00 69.50 175 ILE A CA 1
ATOM 1294 C C . ILE A 1 175 ? 4.091 -11.390 -4.858 1.00 69.50 175 ILE A C 1
ATOM 1296 O O . ILE A 1 175 ? 4.670 -11.379 -3.779 1.00 69.50 175 ILE A O 1
ATOM 1300 N N . ALA A 1 176 ? 2.770 -11.228 -4.939 1.00 66.19 176 ALA A N 1
ATOM 1301 C CA . ALA A 1 176 ? 1.923 -11.001 -3.770 1.00 66.19 176 ALA A CA 1
ATOM 1302 C C . ALA A 1 176 ? 1.953 -12.178 -2.784 1.00 66.19 176 ALA A C 1
ATOM 1304 O O . ALA A 1 176 ? 2.066 -11.961 -1.578 1.00 66.19 176 ALA A O 1
ATOM 1305 N N . ASN A 1 177 ? 1.929 -13.417 -3.285 1.00 71.75 177 ASN A N 1
ATOM 1306 C CA . ASN A 1 177 ? 2.061 -14.606 -2.440 1.00 71.75 177 ASN A CA 1
ATOM 1307 C C . ASN A 1 177 ? 3.446 -14.700 -1.792 1.00 71.75 177 ASN A C 1
ATOM 1309 O O . ASN A 1 177 ? 3.557 -15.054 -0.621 1.00 71.75 177 ASN A O 1
ATOM 1313 N N . VAL A 1 178 ? 4.494 -14.338 -2.531 1.00 68.06 178 VAL A N 1
ATOM 1314 C CA . VAL A 1 178 ? 5.869 -14.316 -2.026 1.00 68.06 178 VAL A CA 1
ATOM 1315 C C . VAL A 1 178 ? 6.048 -13.225 -0.960 1.00 68.06 178 VAL A C 1
ATOM 1317 O O . VAL A 1 178 ? 6.602 -13.491 0.102 1.00 68.06 178 VAL A O 1
ATOM 1320 N N . VAL A 1 179 ? 5.534 -12.015 -1.189 1.00 62.75 179 VAL A N 1
ATOM 1321 C CA . VAL A 1 179 ? 5.601 -10.899 -0.229 1.00 62.75 179 VAL A CA 1
ATOM 1322 C C . VAL A 1 179 ? 4.785 -11.195 1.031 1.00 62.75 179 VAL A C 1
ATOM 1324 O O . VAL A 1 179 ? 5.279 -10.949 2.128 1.00 62.75 179 VAL A O 1
ATOM 1327 N N . GLY A 1 180 ? 3.581 -11.763 0.893 1.00 60.81 180 GLY A N 1
ATOM 1328 C CA . GLY A 1 180 ? 2.782 -12.219 2.034 1.00 60.81 180 GLY A CA 1
ATOM 1329 C C . GLY A 1 180 ? 3.534 -13.259 2.865 1.00 60.81 180 GLY A C 1
ATOM 1330 O O . GLY A 1 180 ? 3.723 -13.074 4.062 1.00 60.81 180 GLY A O 1
ATOM 1331 N N . PHE A 1 181 ? 4.094 -14.276 2.204 1.00 62.75 181 PHE A N 1
ATOM 1332 C CA . PHE A 1 181 ? 4.903 -15.302 2.861 1.00 62.75 181 PHE A CA 1
ATOM 1333 C C . PHE A 1 181 ? 6.093 -14.721 3.639 1.00 62.75 181 PHE A C 1
ATOM 1335 O O . PHE A 1 181 ? 6.368 -15.157 4.755 1.00 62.75 181 PHE A O 1
ATOM 1342 N N . PHE A 1 182 ? 6.787 -13.725 3.082 1.00 61.50 182 PHE A N 1
ATOM 1343 C CA . PHE A 1 182 ? 7.913 -13.073 3.753 1.00 61.50 182 PHE A CA 1
ATOM 1344 C C . PHE A 1 182 ? 7.504 -12.167 4.914 1.00 61.50 182 PHE A C 1
ATOM 1346 O O . PHE A 1 182 ? 8.239 -12.096 5.899 1.00 61.50 182 PHE A O 1
ATOM 1353 N N . ALA A 1 183 ? 6.356 -11.495 4.822 1.00 63.38 183 ALA A N 1
ATOM 1354 C CA . ALA A 1 183 ? 5.825 -10.701 5.925 1.00 63.38 183 ALA A CA 1
ATOM 1355 C C . ALA A 1 183 ? 5.438 -11.587 7.120 1.00 63.38 183 ALA A C 1
ATOM 1357 O O . ALA A 1 183 ? 5.728 -11.230 8.260 1.00 63.38 183 ALA A O 1
ATOM 1358 N N . ASP A 1 184 ? 4.878 -12.766 6.847 1.00 69.81 184 ASP A N 1
ATOM 1359 C CA . ASP A 1 184 ? 4.485 -13.732 7.878 1.00 69.81 184 ASP A CA 1
ATOM 1360 C C . ASP A 1 184 ? 5.685 -14.524 8.434 1.00 69.81 184 ASP A C 1
ATOM 1362 O O . ASP A 1 184 ? 5.610 -15.110 9.514 1.00 69.81 184 ASP A O 1
ATOM 1366 N N . ASN A 1 185 ? 6.817 -14.536 7.719 1.00 68.19 185 ASN A N 1
ATOM 1367 C CA . ASN A 1 185 ? 8.017 -15.299 8.073 1.00 68.19 185 ASN A CA 1
ATOM 1368 C C . ASN A 1 185 ? 9.280 -14.417 8.015 1.00 68.19 185 ASN A C 1
ATOM 1370 O O . ASN A 1 185 ? 10.132 -14.604 7.135 1.00 68.19 185 ASN A O 1
ATOM 1374 N N . PRO A 1 186 ? 9.468 -13.486 8.973 1.00 70.81 186 PRO A N 1
ATOM 1375 C CA . PRO A 1 186 ? 10.575 -12.524 8.951 1.00 70.81 186 PRO A CA 1
ATOM 1376 C C . PRO A 1 186 ? 11.958 -13.193 8.954 1.00 70.81 186 PRO A C 1
ATOM 1378 O O . PRO A 1 186 ? 12.894 -12.692 8.333 1.00 70.81 186 PRO A O 1
ATOM 1381 N N . LEU A 1 187 ? 12.084 -14.366 9.581 1.00 69.50 187 LEU A N 1
ATOM 1382 C CA . LEU A 1 187 ? 13.318 -15.158 9.578 1.00 69.50 187 LEU A CA 1
ATOM 1383 C C . LEU A 1 187 ? 13.670 -15.685 8.181 1.00 69.50 187 LEU A C 1
ATOM 1385 O O . LEU A 1 187 ? 14.837 -15.700 7.791 1.00 69.50 187 LEU A O 1
ATOM 1389 N N . PHE A 1 188 ? 12.665 -16.082 7.400 1.00 67.12 188 PHE A N 1
ATOM 1390 C CA . PHE A 1 188 ? 12.877 -16.564 6.040 1.00 67.12 188 PHE A CA 1
ATOM 1391 C C . PHE A 1 188 ? 13.193 -15.405 5.083 1.00 67.12 188 PHE A C 1
ATOM 1393 O O . PHE A 1 188 ? 14.051 -15.547 4.212 1.00 67.12 188 PHE A O 1
ATOM 1400 N N . ALA A 1 189 ? 12.586 -14.230 5.294 1.00 63.78 189 ALA A N 1
ATOM 1401 C CA . ALA A 1 189 ? 12.933 -13.007 4.567 1.00 63.78 189 ALA A CA 1
ATOM 1402 C C . ALA A 1 189 ? 14.397 -12.620 4.795 1.00 63.78 189 ALA A C 1
ATOM 1404 O O . ALA A 1 189 ? 15.139 -12.416 3.836 1.00 63.78 189 ALA A O 1
ATOM 1405 N N . GLN A 1 190 ? 14.837 -12.598 6.056 1.00 67.50 190 GLN A N 1
ATOM 1406 C CA . GLN A 1 190 ? 16.235 -12.347 6.409 1.00 67.50 190 GLN A CA 1
ATOM 1407 C C . GLN A 1 190 ? 17.179 -13.366 5.760 1.00 67.50 190 GLN A C 1
ATOM 1409 O O . GLN A 1 190 ? 18.199 -12.974 5.195 1.00 67.50 190 GLN A O 1
ATOM 1414 N N . GLY A 1 191 ? 16.814 -14.653 5.772 1.00 69.31 191 GLY A N 1
ATOM 1415 C CA . GLY A 1 191 ? 17.572 -15.710 5.104 1.00 69.31 191 GLY A CA 1
ATOM 1416 C C . GLY A 1 191 ? 17.703 -15.487 3.596 1.00 69.31 191 GLY A C 1
ATOM 1417 O O . GLY A 1 191 ? 18.813 -15.519 3.066 1.00 69.31 191 GLY A O 1
ATOM 1418 N N . LEU A 1 192 ? 16.599 -15.195 2.900 1.00 71.25 192 LEU A N 1
ATOM 1419 C CA . LEU A 1 192 ? 16.636 -14.935 1.460 1.00 71.25 192 LEU A CA 1
ATOM 1420 C C . LEU A 1 192 ? 17.448 -13.675 1.134 1.00 71.25 192 LEU A C 1
ATOM 1422 O O . LEU A 1 192 ? 18.276 -13.712 0.225 1.00 71.25 192 LEU A O 1
ATOM 1426 N N . PHE A 1 193 ? 17.242 -12.570 1.857 1.00 71.56 193 PHE A N 1
ATOM 1427 C CA . PHE A 1 193 ? 17.989 -11.333 1.619 1.00 71.56 193 PHE A CA 1
ATOM 1428 C C . PHE A 1 193 ? 19.483 -11.498 1.896 1.00 71.56 193 PHE A C 1
ATOM 1430 O O . PHE A 1 193 ? 20.290 -10.949 1.148 1.00 71.56 193 PHE A O 1
ATOM 1437 N N . ALA A 1 194 ? 19.872 -12.286 2.901 1.00 70.56 194 ALA A N 1
ATOM 1438 C CA . ALA A 1 194 ? 21.272 -12.620 3.139 1.00 70.56 194 ALA A CA 1
ATOM 1439 C C . ALA A 1 194 ? 21.867 -13.413 1.964 1.00 70.56 194 ALA A C 1
ATOM 1441 O O . ALA A 1 194 ? 22.954 -13.083 1.490 1.00 70.56 194 ALA A O 1
ATOM 1442 N N . VAL A 1 195 ? 21.140 -14.409 1.444 1.00 69.38 195 VAL A N 1
ATOM 1443 C CA . VAL A 1 195 ? 21.582 -15.219 0.295 1.00 69.38 195 VAL A CA 1
ATOM 1444 C C . VAL A 1 195 ? 21.675 -14.379 -0.980 1.00 69.38 195 VAL A C 1
ATOM 1446 O O . VAL A 1 195 ? 22.690 -14.431 -1.674 1.00 69.38 195 VAL A O 1
ATOM 1449 N N . LEU A 1 196 ? 20.657 -13.570 -1.281 1.00 71.31 196 LEU A N 1
ATOM 1450 C CA . LEU A 1 196 ? 20.657 -12.675 -2.442 1.00 71.31 196 LEU A CA 1
ATOM 1451 C C . LEU A 1 196 ? 21.742 -11.605 -2.328 1.00 71.31 196 LEU A C 1
ATOM 1453 O O . LEU A 1 196 ? 22.459 -11.358 -3.295 1.00 71.31 196 LEU A O 1
ATOM 1457 N N . GLY A 1 197 ? 21.901 -11.005 -1.1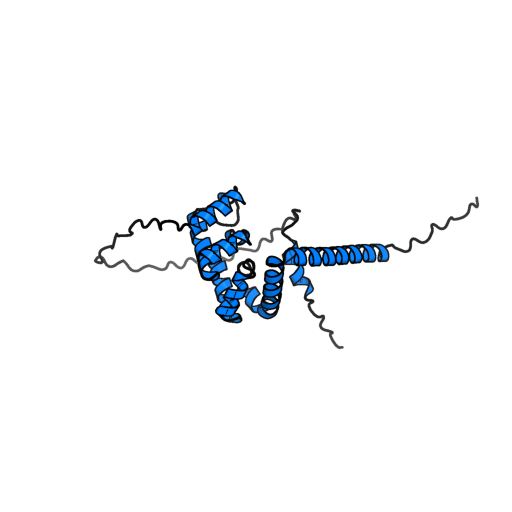48 1.00 71.06 197 GLY A N 1
ATOM 1458 C CA . GLY A 1 197 ? 22.966 -10.047 -0.871 1.00 71.06 197 GLY A CA 1
ATOM 1459 C C . GLY A 1 197 ? 24.341 -10.656 -1.132 1.00 71.06 197 GLY A C 1
ATOM 1460 O O . GLY A 1 197 ? 25.135 -10.079 -1.872 1.00 71.06 197 GLY A O 1
ATOM 1461 N N . LEU A 1 198 ? 24.588 -11.865 -0.620 1.00 75.94 198 LEU A N 1
ATOM 1462 C CA . LEU A 1 198 ? 25.843 -12.587 -0.822 1.00 75.94 198 LEU A CA 1
ATOM 1463 C C . LEU A 1 198 ? 26.071 -12.946 -2.298 1.00 75.94 198 LEU A C 1
ATOM 1465 O O . LEU A 1 198 ? 27.187 -12.795 -2.793 1.00 75.94 198 LEU A O 1
ATOM 1469 N N . ALA A 1 199 ? 25.022 -13.339 -3.025 1.00 71.25 199 ALA A N 1
ATOM 1470 C CA . ALA A 1 199 ? 25.094 -13.616 -4.459 1.00 71.25 199 ALA A CA 1
ATOM 1471 C C . ALA A 1 199 ? 25.444 -12.364 -5.283 1.00 71.25 199 ALA A C 1
ATOM 1473 O O . ALA A 1 199 ? 26.294 -12.432 -6.173 1.00 71.25 199 ALA A O 1
ATOM 1474 N N . VAL A 1 200 ? 24.848 -11.207 -4.969 1.00 77.88 200 VAL A N 1
ATOM 1475 C CA . VAL A 1 200 ? 25.174 -9.929 -5.624 1.00 77.88 200 VAL A CA 1
ATOM 1476 C C . VAL A 1 200 ? 26.604 -9.508 -5.298 1.00 77.88 200 VAL A C 1
ATOM 1478 O O . VAL A 1 200 ? 27.358 -9.164 -6.207 1.00 77.88 200 VAL A O 1
ATOM 1481 N N . THR A 1 201 ? 27.015 -9.579 -4.028 1.00 78.31 201 THR A N 1
ATOM 1482 C CA . THR A 1 201 ? 28.400 -9.292 -3.632 1.00 78.31 201 THR A CA 1
ATOM 1483 C C . THR A 1 201 ? 29.381 -10.195 -4.374 1.00 78.31 201 THR A C 1
ATOM 1485 O O . THR A 1 201 ? 30.369 -9.704 -4.917 1.00 78.31 201 THR A O 1
ATOM 1488 N N . TYR A 1 202 ? 29.091 -11.493 -4.467 1.00 85.62 202 TYR A N 1
ATOM 1489 C CA . TYR A 1 202 ? 29.909 -12.441 -5.215 1.00 85.62 202 TYR A CA 1
ATOM 1490 C C . TYR A 1 202 ? 30.003 -12.069 -6.700 1.00 85.62 202 TYR A C 1
ATOM 1492 O O . TYR A 1 202 ? 31.105 -11.999 -7.240 1.00 85.62 202 TYR A O 1
ATOM 1500 N N . ALA A 1 203 ? 28.878 -11.757 -7.350 1.00 79.75 203 ALA A N 1
ATOM 1501 C CA . ALA A 1 203 ? 28.858 -11.350 -8.753 1.00 79.75 203 ALA A CA 1
ATOM 1502 C C . ALA A 1 203 ? 29.690 -10.081 -9.006 1.00 79.75 203 ALA A C 1
ATOM 1504 O O . ALA A 1 203 ? 30.461 -10.041 -9.963 1.00 79.75 203 ALA A O 1
ATOM 1505 N N . VAL A 1 204 ? 29.597 -9.076 -8.127 1.00 83.31 204 VAL A N 1
ATOM 1506 C CA . VAL A 1 204 ? 30.399 -7.842 -8.211 1.00 83.31 204 VAL A CA 1
ATOM 1507 C C . VAL A 1 204 ? 31.888 -8.136 -8.041 1.00 83.31 204 VAL A C 1
ATOM 1509 O O . VAL A 1 204 ? 32.706 -7.604 -8.793 1.00 83.31 204 VAL A O 1
ATOM 1512 N N . VAL A 1 205 ? 32.254 -8.995 -7.086 1.00 88.00 205 VAL A N 1
ATOM 1513 C CA . VAL A 1 205 ? 33.648 -9.400 -6.860 1.00 88.00 205 VAL A CA 1
ATOM 1514 C C . VAL A 1 205 ? 34.199 -10.137 -8.077 1.00 88.00 205 VAL A C 1
ATOM 1516 O O . VAL A 1 205 ? 35.290 -9.806 -8.533 1.00 88.00 205 VAL A O 1
ATOM 1519 N N . VAL A 1 206 ? 33.449 -11.090 -8.636 1.00 89.50 206 VAL A N 1
ATOM 1520 C CA . VAL A 1 206 ? 33.858 -11.846 -9.828 1.00 89.50 206 VAL A CA 1
ATOM 1521 C C . VAL A 1 206 ? 33.983 -10.932 -11.044 1.00 89.50 206 VAL A C 1
ATOM 1523 O O . VAL A 1 206 ? 35.001 -10.989 -11.727 1.00 89.50 206 VAL A O 1
ATOM 1526 N N . ALA A 1 207 ? 33.011 -10.049 -11.289 1.00 83.75 207 ALA A N 1
ATOM 1527 C CA . ALA A 1 207 ? 33.083 -9.074 -12.377 1.00 83.75 207 ALA A CA 1
ATOM 1528 C C . ALA A 1 207 ? 34.308 -8.156 -12.226 1.00 83.75 207 ALA A C 1
ATOM 1530 O O . ALA A 1 207 ? 35.092 -8.021 -13.159 1.00 83.75 207 ALA A O 1
ATOM 1531 N N . SER A 1 208 ? 34.552 -7.637 -11.019 1.00 83.81 208 SER A N 1
ATOM 1532 C CA . SER A 1 208 ? 35.731 -6.812 -10.710 1.00 83.81 208 SER A CA 1
ATOM 1533 C C . SER A 1 208 ? 37.051 -7.576 -10.874 1.00 83.81 208 SER A C 1
ATOM 1535 O O . SER A 1 208 ? 38.100 -6.981 -11.125 1.00 83.81 208 SER A O 1
ATOM 1537 N N . TRP A 1 209 ? 37.031 -8.898 -10.692 1.00 87.44 209 TRP A N 1
ATOM 1538 C CA . TRP A 1 209 ? 38.197 -9.757 -10.884 1.00 87.44 209 TRP A CA 1
ATOM 1539 C C . TRP A 1 209 ? 38.459 -10.029 -12.368 1.00 87.44 209 TRP A C 1
ATOM 1541 O O . TRP A 1 209 ? 39.608 -9.968 -12.800 1.00 87.44 209 TRP A O 1
ATOM 1551 N N . LEU A 1 210 ? 37.399 -10.257 -13.148 1.00 83.31 210 LEU A N 1
ATOM 1552 C CA . LEU A 1 210 ? 37.454 -10.438 -14.600 1.00 83.31 210 LEU A CA 1
ATOM 1553 C C . LEU A 1 210 ? 37.832 -9.148 -15.340 1.00 83.31 210 LEU A C 1
ATOM 1555 O O . LEU A 1 210 ? 38.490 -9.208 -16.374 1.00 83.31 210 LEU A O 1
ATOM 1559 N N . GLU A 1 211 ? 37.462 -7.988 -14.799 1.00 81.62 211 GLU A N 1
ATOM 1560 C CA . GLU A 1 211 ? 37.814 -6.676 -15.348 1.00 81.62 211 GLU A CA 1
ATOM 1561 C C . GLU A 1 211 ? 39.241 -6.235 -15.029 1.00 81.62 211 GLU A C 1
ATOM 1563 O O . GLU A 1 211 ? 39.666 -5.196 -15.537 1.00 81.62 211 GLU A O 1
ATOM 1568 N N . ARG A 1 212 ? 40.019 -6.988 -14.231 1.00 77.62 212 ARG A N 1
ATOM 1569 C CA . ARG A 1 212 ? 41.446 -6.682 -14.088 1.00 77.62 212 ARG A CA 1
ATOM 1570 C C . ARG A 1 212 ? 42.082 -6.846 -15.465 1.00 77.62 212 ARG A C 1
ATOM 1572 O O . ARG A 1 212 ? 42.233 -7.983 -15.916 1.00 77.62 212 ARG A O 1
ATOM 1579 N N . PRO A 1 213 ? 42.499 -5.747 -16.126 1.00 68.00 213 PRO A N 1
ATOM 1580 C CA . PRO A 1 213 ? 43.264 -5.877 -17.345 1.00 68.00 213 PRO A CA 1
ATOM 1581 C C . PRO A 1 213 ? 44.484 -6.694 -16.954 1.00 68.00 213 PRO A C 1
ATOM 1583 O O . PRO A 1 213 ? 45.086 -6.425 -15.908 1.00 68.00 213 PRO A O 1
ATOM 1586 N N . SER A 1 214 ? 44.824 -7.699 -17.754 1.00 68.69 214 SER A N 1
ATOM 1587 C CA . SER A 1 214 ? 46.116 -8.363 -17.688 1.00 68.69 214 SER A CA 1
ATOM 1588 C C . SER A 1 214 ? 47.175 -7.274 -17.830 1.00 68.69 214 SER A C 1
ATOM 1590 O O . SER A 1 214 ? 47.555 -6.915 -18.943 1.00 68.69 214 SER A O 1
ATOM 1592 N N . ARG A 1 215 ? 47.568 -6.663 -16.704 1.00 63.75 215 ARG A N 1
ATOM 1593 C CA . ARG A 1 215 ? 48.679 -5.731 -16.629 1.00 63.75 215 ARG A CA 1
ATOM 1594 C C . ARG A 1 215 ? 49.853 -6.570 -17.069 1.00 63.75 215 ARG A C 1
ATOM 1596 O O . ARG A 1 215 ? 50.333 -7.412 -16.312 1.00 63.75 215 ARG A O 1
ATOM 1603 N N . SER A 1 216 ? 50.240 -6.386 -18.324 1.00 65.56 216 SER A N 1
ATOM 1604 C CA . SER A 1 216 ? 51.519 -6.837 -18.823 1.00 65.56 216 SER A CA 1
ATOM 1605 C C . SER A 1 216 ? 52.541 -6.405 -17.772 1.00 65.56 216 SER A C 1
ATOM 1607 O O . SER A 1 216 ? 52.503 -5.241 -17.347 1.00 65.56 216 SER A O 1
ATOM 1609 N N . PRO A 1 217 ? 53.377 -7.331 -17.268 1.00 66.56 217 PRO A N 1
ATOM 1610 C CA . PRO A 1 217 ? 54.412 -6.958 -16.323 1.00 66.56 217 PRO A CA 1
ATOM 1611 C C . PRO A 1 217 ? 55.184 -5.793 -16.945 1.00 66.56 217 PRO A C 1
ATOM 1613 O O . PRO A 1 217 ? 55.407 -5.819 -18.162 1.00 66.56 217 PRO A O 1
ATOM 1616 N N . PRO A 1 218 ? 55.524 -4.745 -16.172 1.00 68.75 218 PRO A N 1
ATOM 1617 C CA . PRO A 1 218 ? 56.338 -3.671 -16.705 1.00 68.75 218 PRO A CA 1
ATOM 1618 C C . PRO A 1 218 ? 57.589 -4.330 -17.278 1.00 68.75 218 PRO A C 1
ATOM 1620 O O . PRO A 1 218 ? 58.357 -4.950 -16.542 1.00 68.75 218 PRO A O 1
ATOM 1623 N N . PHE A 1 219 ? 57.732 -4.280 -18.604 1.00 61.88 219 PHE A N 1
ATOM 1624 C CA . PHE A 1 219 ? 58.964 -4.660 -19.267 1.00 61.88 219 PHE A CA 1
ATOM 1625 C C . PHE A 1 219 ? 60.024 -3.740 -18.672 1.00 61.88 219 PHE A C 1
ATOM 1627 O O . PHE A 1 219 ? 60.085 -2.552 -18.986 1.00 61.88 219 PHE A O 1
ATOM 1634 N N . LEU A 1 220 ? 60.803 -4.288 -17.741 1.00 60.75 220 LEU A N 1
ATOM 1635 C CA . LEU A 1 220 ? 62.059 -3.720 -17.301 1.00 60.75 220 LEU A CA 1
ATOM 1636 C C . LEU A 1 220 ? 62.951 -3.713 -18.541 1.00 60.75 220 LEU A C 1
ATOM 1638 O O . LEU A 1 220 ? 63.646 -4.686 -18.826 1.00 60.75 220 LEU A O 1
ATOM 1642 N N . CYS A 1 221 ? 62.868 -2.635 -19.322 1.00 60.56 221 CYS A N 1
ATOM 1643 C CA . CYS A 1 221 ? 63.884 -2.310 -20.304 1.00 60.56 221 CYS A CA 1
ATOM 1644 C C . CYS A 1 221 ? 65.177 -2.077 -19.532 1.00 60.56 221 CYS A C 1
ATOM 1646 O O . CYS A 1 221 ? 65.410 -1.026 -18.941 1.00 60.56 221 CYS A O 1
ATOM 1648 N N . SER A 1 222 ? 65.935 -3.167 -19.490 1.00 61.44 222 SER A N 1
ATOM 1649 C CA . SER A 1 222 ? 67.370 -3.283 -19.347 1.00 61.44 222 SER A CA 1
ATOM 1650 C C . SER A 1 222 ? 68.109 -1.958 -19.500 1.00 61.44 222 SER A C 1
ATOM 1652 O O . SER A 1 222 ? 68.048 -1.310 -20.544 1.00 61.44 222 SER A O 1
ATOM 1654 N N . LEU A 1 223 ? 68.884 -1.646 -18.462 1.00 63.53 223 LEU A N 1
ATOM 1655 C CA . LEU A 1 223 ? 70.123 -0.890 -18.560 1.00 63.53 223 LEU A CA 1
ATOM 1656 C C . LEU A 1 223 ? 70.878 -1.261 -19.845 1.00 63.53 223 LEU A C 1
ATOM 1658 O O . LEU A 1 223 ? 71.265 -2.418 -20.020 1.00 63.53 223 LEU A O 1
ATOM 1662 N N . ALA A 1 224 ? 71.094 -0.275 -20.706 1.00 59.72 224 ALA A N 1
ATOM 1663 C CA . ALA A 1 224 ? 72.198 -0.226 -21.653 1.00 59.72 224 ALA A CA 1
ATOM 1664 C C . ALA A 1 224 ? 72.375 1.237 -22.084 1.00 59.72 224 ALA A C 1
ATOM 1666 O O . ALA A 1 224 ? 71.544 1.766 -22.823 1.00 59.72 224 ALA A O 1
ATOM 1667 N N . GLY A 1 225 ? 73.431 1.882 -21.584 1.00 57.50 225 GLY A N 1
ATOM 1668 C CA . GLY A 1 225 ? 73.814 3.257 -21.906 1.00 57.50 225 GLY A CA 1
ATOM 1669 C C . GLY A 1 225 ? 74.458 3.948 -20.725 1.00 57.50 225 GLY A C 1
ATOM 1670 O O . GLY A 1 225 ? 73.751 4.764 -20.101 1.00 57.50 225 GLY A O 1
#

Nearest PDB structures (foldseek):
  4fp9-assembly1_B  TM=6.719E-01  e=3.701E-02  Homo sapiens
  3n6s-assembly1_A  TM=4.475E-01  e=4.374E-01  Homo sapiens

Radius of gyration: 27.16 Å; Cα contacts (8 Å, |Δi|>4): 159; chains: 1; bounding box: 113×47×60 Å

pLDDT: mean 75.0, std 21.93, range [33.97, 98.31]